Protein AF-A0A9D4FPY8-F1 (afdb_monomer_lite)

Radius of gyration: 21.34 Å; chains: 1; bounding box: 51×39×65 Å

Sequence (294 aa):
MIIIIALPRNSTFNPDIVYTFPIVTVDERYTDEISFQLDIRFPRTKHGWWSNYVLPSVKVIVDDDRAYEYRTCHSHIDPHMKTIDGLYYEQQHSAGAYMLYWNTFYDIEVQQKTHDCWGVAICACGVAVRAGKDVFMINKCGGLNYMDFTQCGEGGILEVIPLNSGEYRILTPIGTKIQVSVLYDSNMNIEIIMAPKDFNNTDGLCGSFDNDTKNDFKHYNSNTITDHTTHHPNEFSDSWNMELTSDEIFRKKNLFREANRTLEYWKTRNQMYLSKLQRHWINYPNEVSCKNWL

pLDDT: mean 73.27, std 24.11, range [23.09, 98.5]

InterPro domains:
  IPR001846 von Willebrand factor, type D domain [PF00094] (76-218)
  IPR001846 von Willebrand factor, type D domain [PS51233] (71-248)
  IPR050780 Mucin/von Willebrand/Thrombospondin superfamily [PTHR11339] (69-267)

Structure (mmCIF, N/CA/C/O backbone):
data_AF-A0A9D4FPY8-F1
#
_entry.id   AF-A0A9D4FPY8-F1
#
loop_
_atom_site.group_PDB
_atom_site.id
_atom_site.type_symbol
_atom_site.label_atom_id
_atom_site.label_alt_id
_atom_site.label_comp_id
_atom_site.label_asym_id
_atom_site.label_entity_id
_atom_site.label_seq_id
_atom_site.pdbx_PDB_ins_code
_atom_site.Cartn_x
_atom_site.Cartn_y
_atom_site.Cartn_z
_atom_site.occupancy
_atom_site.B_iso_or_equiv
_atom_site.auth_seq_id
_atom_site.auth_comp_id
_atom_site.auth_asym_id
_atom_site.auth_atom_id
_atom_site.pdbx_PDB_model_num
ATOM 1 N N . MET A 1 1 ? -27.706 1.759 14.071 1.00 32.56 1 MET A N 1
ATOM 2 C CA . MET A 1 1 ? -26.416 1.514 14.749 1.00 32.56 1 MET A CA 1
ATOM 3 C C . MET A 1 1 ? -26.700 1.007 16.154 1.00 32.56 1 MET A C 1
ATOM 5 O O . MET A 1 1 ? -27.333 1.717 16.921 1.00 32.56 1 MET A O 1
ATOM 9 N N . ILE A 1 2 ? -26.336 -0.240 16.463 1.00 26.19 2 ILE A N 1
ATOM 10 C CA . ILE A 1 2 ? -26.481 -0.817 17.807 1.00 26.19 2 ILE A CA 1
ATOM 11 C C . ILE A 1 2 ? -25.072 -0.899 18.392 1.00 26.19 2 ILE A C 1
ATOM 13 O O . ILE A 1 2 ? -24.254 -1.677 17.907 1.00 26.19 2 ILE A O 1
ATOM 17 N N . ILE A 1 3 ? -24.776 -0.080 19.401 1.00 33.66 3 ILE A N 1
ATOM 18 C CA . ILE A 1 3 ? -23.516 -0.162 20.146 1.00 33.66 3 ILE A CA 1
ATOM 19 C C . ILE A 1 3 ? -23.750 -1.109 21.325 1.00 33.66 3 ILE A C 1
ATOM 21 O O . ILE A 1 3 ? -24.513 -0.795 22.236 1.00 33.66 3 ILE A O 1
ATOM 25 N N . ILE A 1 4 ? -23.116 -2.283 21.300 1.00 32.69 4 ILE A N 1
ATOM 26 C CA . ILE A 1 4 ? -23.163 -3.243 22.410 1.00 32.69 4 ILE A CA 1
ATOM 27 C C . ILE A 1 4 ? -21.881 -3.100 23.221 1.00 32.69 4 ILE A C 1
ATOM 29 O O . ILE A 1 4 ? -20.809 -3.486 22.768 1.00 32.69 4 ILE A O 1
ATOM 33 N N . ILE A 1 5 ? -22.004 -2.570 24.435 1.00 38.56 5 ILE A N 1
ATOM 34 C CA . ILE A 1 5 ? -20.897 -2.457 25.385 1.00 38.56 5 ILE A CA 1
ATOM 35 C C . ILE A 1 5 ? -20.917 -3.693 26.287 1.00 38.56 5 ILE A C 1
ATOM 37 O O . ILE A 1 5 ? -21.819 -3.862 27.107 1.00 38.56 5 ILE A O 1
ATOM 41 N N . ALA A 1 6 ? -19.928 -4.575 26.134 1.00 36.25 6 ALA A N 1
ATOM 42 C CA . ALA A 1 6 ? -19.775 -5.766 26.967 1.00 36.25 6 ALA A CA 1
ATOM 43 C C . ALA A 1 6 ? -18.692 -5.549 28.036 1.00 36.25 6 ALA A C 1
ATOM 45 O O . ALA A 1 6 ? -17.529 -5.321 27.703 1.00 36.25 6 ALA A O 1
ATOM 46 N N . LEU A 1 7 ? -19.060 -5.669 29.315 1.00 38.31 7 LEU A N 1
ATOM 47 C CA . LEU A 1 7 ? -18.108 -5.668 30.430 1.00 38.31 7 LEU A CA 1
ATOM 48 C C . LEU A 1 7 ? -17.567 -7.091 30.693 1.00 38.31 7 LEU A C 1
ATOM 50 O O . LEU A 1 7 ? -18.321 -8.064 30.571 1.00 38.31 7 LEU A O 1
ATOM 54 N N . PRO A 1 8 ? -16.281 -7.254 31.067 1.00 33.34 8 PRO A N 1
ATOM 55 C CA . 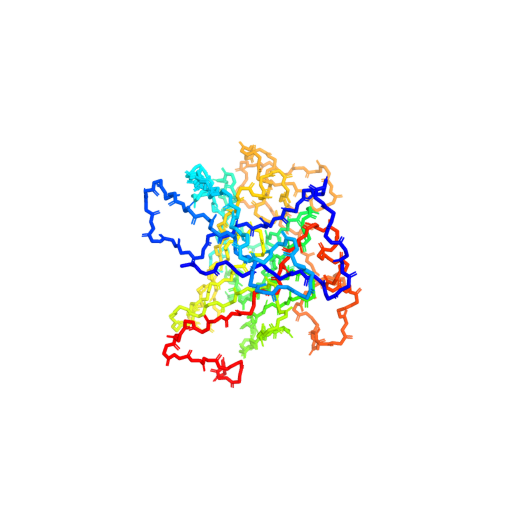PRO A 1 8 ? -15.732 -8.543 31.485 1.00 33.34 8 PRO A CA 1
ATOM 56 C C . PRO A 1 8 ? -16.534 -9.174 32.634 1.00 33.34 8 PRO A C 1
ATOM 58 O O . PRO A 1 8 ? -16.915 -8.498 33.585 1.00 33.34 8 PRO A O 1
ATOM 61 N N . ARG A 1 9 ? -16.724 -10.503 32.600 1.00 37.31 9 ARG A N 1
ATOM 62 C CA . ARG A 1 9 ? -17.516 -11.253 33.604 1.00 37.31 9 ARG A CA 1
ATOM 63 C C . ARG A 1 9 ? -17.044 -11.086 35.060 1.00 37.31 9 ARG A C 1
ATOM 65 O O . ARG A 1 9 ? -17.836 -11.366 35.950 1.00 37.31 9 ARG A O 1
ATOM 72 N N . ASN A 1 10 ? -15.807 -10.631 35.291 1.00 38.94 10 ASN A N 1
ATOM 73 C CA . ASN A 1 10 ? -15.190 -10.485 36.617 1.00 38.94 10 ASN A CA 1
ATOM 74 C C . ASN A 1 10 ? -14.624 -9.080 36.903 1.00 38.94 10 ASN A C 1
ATOM 76 O O . ASN A 1 10 ? -13.891 -8.913 37.874 1.00 38.94 10 ASN A O 1
ATOM 80 N N . SER A 1 11 ? -14.927 -8.061 36.093 1.00 42.41 11 SER A N 1
ATOM 81 C CA . SER A 1 11 ? -14.518 -6.692 36.425 1.00 42.41 11 SER A CA 1
ATOM 82 C C . SER A 1 11 ? -15.508 -6.086 37.419 1.00 42.41 11 SER A C 1
ATOM 84 O O . SER A 1 11 ? -16.669 -5.855 37.076 1.00 42.41 11 SER A O 1
ATOM 86 N N . THR A 1 12 ? -15.059 -5.788 38.637 1.00 45.31 12 THR A N 1
ATOM 87 C CA . THR A 1 12 ? -15.731 -4.800 39.486 1.00 45.31 12 THR A CA 1
ATOM 88 C C . THR A 1 12 ? -15.650 -3.459 38.767 1.00 45.31 12 THR A C 1
ATOM 90 O O . THR A 1 12 ? -14.569 -2.883 38.653 1.00 45.31 12 THR A O 1
ATOM 93 N N . PHE A 1 13 ? -16.770 -3.003 38.207 1.00 46.62 13 PHE A N 1
ATOM 94 C CA . PHE A 1 13 ? -16.844 -1.717 37.522 1.00 46.62 13 PHE A CA 1
ATOM 95 C C . PHE A 1 13 ? -16.559 -0.606 38.540 1.00 46.62 13 PHE A C 1
ATOM 97 O O . PHE A 1 13 ? -17.342 -0.403 39.467 1.00 46.62 13 PHE A O 1
ATOM 104 N N . ASN A 1 14 ? -15.411 0.056 38.400 1.00 44.62 14 ASN A N 1
ATOM 105 C CA . ASN A 1 14 ? -15.044 1.203 39.219 1.00 44.62 14 ASN A CA 1
ATOM 106 C C . ASN A 1 14 ? -15.594 2.482 38.551 1.00 44.62 14 ASN A C 1
ATOM 108 O O . ASN A 1 14 ? -15.218 2.745 37.406 1.00 44.62 14 ASN A O 1
ATOM 112 N N . PRO A 1 15 ? -16.473 3.250 39.223 1.00 41.84 15 PRO A N 1
ATOM 113 C CA . PRO A 1 15 ? -17.050 4.483 38.682 1.00 41.84 15 PRO A CA 1
ATOM 114 C C . PRO A 1 15 ? -16.019 5.593 38.425 1.00 41.84 15 PRO A C 1
ATOM 116 O O . PRO A 1 15 ? -16.319 6.514 37.672 1.00 41.84 15 PRO A O 1
ATOM 119 N N . ASP A 1 16 ? -14.808 5.480 38.978 1.00 40.78 16 ASP A N 1
ATOM 120 C CA . ASP A 1 16 ? -13.714 6.433 38.756 1.00 40.78 16 ASP A CA 1
ATOM 121 C C . ASP A 1 16 ? -12.861 6.094 37.514 1.00 40.78 16 ASP A C 1
ATOM 123 O O . ASP A 1 16 ? -11.900 6.798 37.203 1.00 40.78 16 ASP A O 1
ATOM 127 N N . ILE A 1 17 ? -13.176 5.006 36.795 1.00 39.22 17 ILE A N 1
ATOM 128 C CA . ILE A 1 17 ? -12.447 4.582 35.591 1.00 39.22 17 ILE A CA 1
ATOM 129 C C . ILE A 1 17 ? -13.175 5.067 34.335 1.00 39.22 17 ILE A C 1
ATOM 131 O O . ILE A 1 17 ? -14.326 4.715 34.081 1.00 39.22 17 ILE A O 1
ATOM 135 N N . VAL A 1 18 ? -12.462 5.829 33.504 1.00 38.88 18 VAL A N 1
ATOM 136 C CA . VAL A 1 18 ? -12.906 6.209 32.158 1.00 38.88 18 VAL A CA 1
ATOM 137 C C . VAL A 1 18 ? -12.721 5.016 31.218 1.00 38.88 18 VAL A C 1
ATOM 139 O O . VAL A 1 18 ? -11.605 4.536 31.028 1.00 38.88 18 VAL A O 1
ATOM 142 N N . TYR A 1 19 ? -13.815 4.540 30.621 1.00 41.38 19 TYR A N 1
ATOM 143 C CA . TYR A 1 19 ? -13.783 3.506 29.584 1.00 41.38 19 TYR A CA 1
ATOM 144 C C . TYR A 1 19 ? -13.866 4.164 28.207 1.00 41.38 19 TYR A C 1
ATOM 146 O O . TYR A 1 19 ? -14.858 4.818 27.887 1.00 41.38 19 TYR A O 1
ATOM 154 N N . THR A 1 20 ? -12.838 3.962 27.387 1.00 35.03 20 THR A N 1
ATOM 155 C CA . THR A 1 20 ? -12.776 4.483 26.017 1.00 35.03 20 THR A CA 1
ATOM 156 C C . THR A 1 20 ? -13.113 3.369 25.032 1.00 35.03 20 THR A C 1
ATOM 158 O O . THR A 1 20 ? -12.498 2.304 25.064 1.00 35.03 20 THR A O 1
ATOM 161 N N . PHE A 1 21 ? -14.064 3.622 24.132 1.00 41.50 21 PHE A N 1
ATOM 162 C CA . PHE A 1 21 ? -14.398 2.720 23.030 1.00 41.50 21 PHE A CA 1
ATOM 163 C C . PHE A 1 21 ? -14.125 3.435 21.703 1.00 41.50 21 PHE A C 1
ATOM 165 O O . PHE A 1 21 ? -14.582 4.568 21.536 1.00 41.50 21 PHE A O 1
ATOM 172 N N . PRO A 1 22 ? -13.400 2.817 20.756 1.00 35.12 22 PRO A N 1
ATOM 173 C CA . PRO A 1 22 ? -13.239 3.393 19.432 1.00 35.12 22 PRO A CA 1
ATOM 174 C C . PRO A 1 22 ? -14.586 3.361 18.699 1.00 35.12 22 PRO A C 1
ATOM 176 O O . PRO A 1 22 ? -15.194 2.302 18.547 1.00 35.12 22 PRO A O 1
ATOM 179 N N . ILE A 1 23 ? -15.046 4.526 18.247 1.00 41.62 23 ILE A N 1
ATOM 180 C CA . ILE A 1 23 ? -16.160 4.644 17.304 1.00 41.62 23 ILE A CA 1
ATOM 181 C C . ILE A 1 23 ? -15.535 4.695 15.912 1.00 41.62 23 ILE A C 1
ATOM 183 O O . ILE A 1 23 ? -14.677 5.535 15.652 1.00 41.62 23 ILE A O 1
ATOM 187 N N . VAL A 1 24 ? -15.933 3.768 15.044 1.00 40.28 24 VAL A N 1
ATOM 188 C CA . VAL A 1 24 ? -15.528 3.726 13.635 1.00 40.28 24 VAL A CA 1
ATOM 189 C C . VAL A 1 24 ? -16.804 3.847 12.811 1.00 40.28 24 VAL A C 1
ATOM 191 O O . VAL A 1 24 ? -17.793 3.168 13.101 1.00 40.28 24 VAL A O 1
ATOM 194 N N . THR A 1 25 ? -16.816 4.743 11.831 1.00 41.56 25 THR A N 1
ATOM 195 C CA . THR A 1 25 ? -17.926 4.874 10.886 1.00 41.56 25 THR A CA 1
ATOM 196 C C . THR A 1 25 ? -17.858 3.716 9.884 1.00 41.56 25 THR A C 1
ATOM 198 O O . THR A 1 25 ? -16.805 3.430 9.324 1.00 41.56 25 THR A O 1
ATOM 201 N N . VAL A 1 26 ? -18.973 2.999 9.697 1.00 39.94 26 VAL A N 1
ATOM 202 C CA . VAL A 1 26 ? -19.067 1.819 8.803 1.00 39.94 26 VAL A CA 1
ATOM 203 C C . VAL A 1 26 ? -19.835 2.148 7.511 1.00 39.94 26 VAL A C 1
ATOM 205 O O . VAL A 1 26 ? -20.131 1.263 6.721 1.00 39.94 26 VAL A O 1
ATOM 208 N N . ASP A 1 27 ? -20.179 3.412 7.252 1.00 39.88 27 ASP A N 1
ATOM 209 C CA . ASP A 1 27 ? -20.922 3.775 6.038 1.00 39.88 27 ASP A CA 1
ATOM 210 C C . ASP A 1 27 ? -20.477 5.149 5.512 1.00 39.88 27 ASP A C 1
ATOM 212 O O . ASP A 1 27 ? -20.430 6.119 6.265 1.00 39.88 27 ASP A O 1
ATOM 216 N N . GLU A 1 28 ? -20.156 5.204 4.218 1.00 42.97 28 GLU A N 1
ATOM 217 C CA . GLU A 1 28 ? -19.740 6.392 3.444 1.00 42.97 28 GLU A CA 1
ATOM 218 C C . GLU A 1 28 ? -20.944 7.202 2.921 1.00 42.97 28 GLU A C 1
ATOM 220 O O . GLU A 1 28 ? -20.807 8.059 2.056 1.00 42.97 28 GLU A O 1
ATOM 225 N N . ARG A 1 29 ? -22.168 6.911 3.378 1.00 39.81 29 ARG A N 1
ATOM 226 C CA . ARG A 1 29 ? -23.396 7.451 2.763 1.00 39.81 29 ARG A CA 1
ATOM 227 C C . ARG A 1 29 ? -24.007 8.668 3.443 1.00 39.81 29 ARG A C 1
ATOM 229 O O . ARG A 1 29 ? -25.182 8.952 3.223 1.00 39.81 29 ARG A O 1
ATOM 236 N N . TYR A 1 30 ? -23.243 9.400 4.241 1.00 40.59 30 TYR A N 1
ATOM 237 C CA . TYR A 1 30 ? -23.769 10.573 4.925 1.00 40.59 30 TYR A CA 1
ATOM 238 C C . TYR A 1 30 ? -22.796 11.743 4.832 1.00 40.59 30 TYR A C 1
ATOM 240 O O . TYR A 1 30 ? -21.728 11.720 5.422 1.00 40.59 30 TYR A O 1
ATOM 248 N N . THR A 1 31 ? -23.208 12.762 4.082 1.00 39.16 31 THR A N 1
ATOM 249 C CA . THR A 1 31 ? -22.469 14.003 3.803 1.00 39.16 31 THR A CA 1
ATOM 250 C C . THR A 1 31 ? -22.745 15.119 4.819 1.00 39.16 31 THR A C 1
ATOM 252 O O . THR A 1 31 ? -22.319 16.255 4.616 1.00 39.16 31 THR A O 1
ATOM 255 N N . ASP A 1 32 ? -23.491 14.815 5.881 1.00 38.41 32 ASP A N 1
ATOM 256 C CA . ASP A 1 32 ? -23.963 15.780 6.873 1.00 38.41 32 ASP A CA 1
ATOM 257 C C . ASP A 1 32 ? -23.365 15.477 8.250 1.00 38.41 32 ASP A C 1
ATOM 259 O O . ASP A 1 32 ? -23.027 14.336 8.550 1.00 38.41 32 ASP A O 1
ATOM 263 N N . GLU A 1 33 ? -23.274 16.493 9.110 1.00 40.81 33 GLU A N 1
ATOM 264 C CA . GLU A 1 33 ? -22.851 16.372 10.509 1.00 40.81 33 GLU A CA 1
ATOM 265 C C . GLU A 1 33 ? -23.816 15.434 11.265 1.00 40.81 33 GLU A C 1
ATOM 267 O O . GLU A 1 33 ? -24.875 15.840 11.758 1.00 40.81 33 GLU A O 1
ATOM 272 N N . ILE A 1 34 ? -23.497 14.137 11.321 1.00 44.53 34 ILE A N 1
ATOM 273 C CA . ILE A 1 34 ? -24.352 13.165 12.003 1.00 44.53 34 ILE A CA 1
ATOM 274 C C . ILE A 1 34 ? -24.043 13.219 13.490 1.00 44.53 34 ILE A C 1
ATOM 276 O O . ILE A 1 34 ? -22.931 12.924 13.935 1.00 44.53 34 ILE A O 1
ATOM 280 N N . SER A 1 35 ? -25.070 13.527 14.278 1.00 38.44 35 SER A N 1
ATOM 281 C CA . SER A 1 35 ? -25.009 13.328 15.719 1.00 38.44 35 SER A CA 1
ATOM 282 C C . SER A 1 35 ? -25.755 12.067 16.127 1.00 38.44 35 SER A C 1
ATOM 284 O O . SER A 1 35 ? -26.914 11.863 15.765 1.00 38.44 35 SER A O 1
ATOM 286 N N . PHE A 1 36 ? -25.083 11.212 16.895 1.00 45.69 36 PHE A N 1
ATOM 287 C CA . PHE A 1 36 ? -25.696 10.035 17.498 1.00 45.69 36 PHE A CA 1
ATOM 288 C C . PHE A 1 36 ? -25.944 10.298 18.979 1.00 45.69 36 PHE A C 1
ATOM 290 O O . PHE A 1 36 ? -25.080 10.822 19.686 1.00 45.69 36 PHE A O 1
ATOM 297 N N . GLN A 1 37 ? -27.123 9.902 19.454 1.00 39.47 37 GLN A N 1
ATOM 298 C CA . GLN A 1 37 ? -27.435 9.862 20.875 1.00 39.47 37 GLN A CA 1
ATOM 299 C C . GLN A 1 37 ? -27.141 8.448 21.386 1.00 39.47 37 GLN A C 1
ATOM 301 O O . GLN A 1 37 ? -27.841 7.496 21.036 1.00 39.47 37 GLN A O 1
ATOM 306 N N . LEU A 1 38 ? -26.062 8.293 22.157 1.00 46.59 38 LEU A N 1
ATOM 307 C CA . LEU A 1 38 ? -25.692 7.003 22.735 1.00 46.59 38 LEU A CA 1
ATOM 308 C C . LEU A 1 38 ? -26.360 6.826 24.102 1.00 46.59 38 LEU A C 1
ATOM 310 O O . LEU A 1 38 ? -25.980 7.482 25.071 1.00 46.59 38 LEU A O 1
ATOM 314 N N . ASP A 1 39 ? -27.312 5.896 24.173 1.00 42.69 39 ASP A N 1
ATOM 315 C CA . ASP A 1 39 ? -27.971 5.486 25.413 1.00 42.69 39 ASP A CA 1
ATOM 316 C C . ASP A 1 39 ? -27.363 4.181 25.935 1.00 42.69 39 ASP A C 1
ATOM 318 O O . ASP A 1 39 ? -27.581 3.102 25.376 1.00 42.69 39 ASP A O 1
ATOM 322 N N . ILE A 1 40 ? -26.639 4.255 27.051 1.00 52.72 40 ILE A N 1
ATOM 323 C CA . ILE A 1 40 ? -26.109 3.069 27.730 1.00 52.72 40 ILE A CA 1
ATOM 324 C C . ILE A 1 40 ? -27.091 2.664 28.832 1.00 52.72 40 ILE A C 1
ATOM 326 O O . ILE A 1 40 ? -27.364 3.436 29.755 1.00 52.72 40 ILE A O 1
ATOM 330 N N . ARG A 1 41 ? -27.626 1.442 28.737 1.00 46.72 41 ARG A N 1
ATOM 331 C CA . ARG A 1 41 ? -28.601 0.890 29.690 1.00 46.72 41 ARG A CA 1
ATOM 332 C C . ARG A 1 41 ? -28.033 -0.334 30.391 1.00 46.72 41 ARG A C 1
ATOM 334 O O . ARG A 1 41 ? -27.520 -1.238 29.734 1.00 46.72 41 ARG A O 1
ATOM 341 N N . PHE A 1 42 ? -28.203 -0.400 31.708 1.00 51.47 42 PHE A N 1
ATOM 342 C CA . PHE A 1 42 ? -27.851 -1.579 32.497 1.00 51.47 42 PHE A CA 1
ATOM 343 C C . PHE A 1 42 ? -29.100 -2.451 32.728 1.00 51.47 42 PHE A C 1
ATOM 345 O O . PHE A 1 42 ? -29.958 -2.091 33.543 1.00 51.47 42 PHE A O 1
ATOM 352 N N . PRO A 1 43 ? -29.258 -3.593 32.023 1.00 46.38 43 PRO A N 1
ATOM 353 C CA . PRO A 1 43 ? -30.324 -4.541 32.336 1.00 46.38 43 PRO A CA 1
ATOM 354 C C . PRO A 1 43 ? -30.076 -5.170 33.712 1.00 46.38 43 PRO A C 1
ATOM 356 O O . PRO A 1 43 ? -28.931 -5.248 34.155 1.00 46.38 43 PRO A O 1
ATOM 359 N N . ARG A 1 44 ? -31.152 -5.616 34.382 1.00 46.50 44 ARG A N 1
ATOM 360 C CA . ARG A 1 44 ? -31.158 -6.162 35.757 1.00 46.50 44 ARG A CA 1
ATOM 361 C C . ARG A 1 44 ? -29.852 -6.876 36.130 1.00 46.50 44 ARG A C 1
ATOM 363 O O . ARG A 1 44 ? -29.602 -8.012 35.728 1.00 46.50 44 ARG A O 1
ATOM 370 N N . THR A 1 45 ? -29.050 -6.213 36.952 1.00 52.19 45 THR A N 1
ATOM 371 C CA . THR A 1 45 ? -27.828 -6.767 37.528 1.00 52.19 45 THR A CA 1
ATOM 372 C C . THR A 1 45 ? -28.147 -7.503 38.829 1.00 52.19 45 THR A C 1
ATOM 374 O O . THR A 1 45 ? -29.070 -7.133 39.552 1.00 52.19 45 THR A O 1
ATOM 377 N N . LYS A 1 46 ? -27.356 -8.531 39.175 1.00 47.75 46 LYS A N 1
ATOM 378 C CA . LYS A 1 46 ? -27.454 -9.224 40.479 1.00 47.75 46 LYS A CA 1
ATOM 379 C C . LYS A 1 46 ? -27.279 -8.279 41.681 1.00 47.75 46 LYS A C 1
ATOM 381 O O . LYS A 1 46 ? -27.735 -8.604 42.769 1.00 47.75 46 LYS A O 1
ATOM 386 N N . HIS A 1 47 ? -26.628 -7.131 41.485 1.00 53.53 47 HIS A N 1
ATOM 387 C CA . HIS A 1 47 ? -26.480 -6.075 42.485 1.00 53.53 47 HIS A CA 1
ATOM 388 C C . HIS A 1 47 ? -27.513 -4.965 42.232 1.00 53.53 47 HIS A C 1
ATOM 390 O O . HIS A 1 47 ? -27.594 -4.448 41.119 1.00 53.53 47 HIS A O 1
ATOM 396 N N . GLY A 1 48 ? -28.306 -4.609 43.248 1.00 52.09 48 GLY A N 1
ATOM 397 C CA . GLY A 1 48 ? -29.511 -3.779 43.096 1.00 52.09 48 GLY A CA 1
ATOM 398 C C . GLY A 1 48 ? -29.291 -2.292 42.789 1.00 52.09 48 GLY A C 1
ATOM 399 O O . GLY A 1 48 ? -30.228 -1.634 42.353 1.00 52.09 48 GLY A O 1
ATOM 400 N N . TRP A 1 49 ? -28.083 -1.755 42.976 1.00 55.38 49 TRP A N 1
ATOM 401 C CA . TRP A 1 49 ? -27.831 -0.306 42.889 1.00 55.38 49 TRP A CA 1
ATOM 402 C C . TRP A 1 49 ? -27.947 0.293 41.485 1.00 55.38 49 TRP A C 1
ATOM 404 O O . TRP A 1 49 ? -28.212 1.481 41.361 1.00 55.38 49 TRP A O 1
ATOM 414 N N . TRP A 1 50 ? -27.803 -0.520 40.439 1.00 51.25 50 TRP A N 1
ATOM 415 C CA . TRP A 1 50 ? -27.796 -0.054 39.046 1.00 51.25 50 TRP A CA 1
ATOM 416 C C . TRP A 1 50 ? -28.899 -0.696 38.200 1.00 51.25 50 TRP A C 1
ATOM 418 O O . TRP A 1 50 ? -28.897 -0.589 36.974 1.00 51.25 50 TRP A O 1
ATOM 428 N N . SER A 1 51 ? -29.859 -1.369 38.845 1.00 55.19 51 SER A N 1
ATOM 429 C CA . SER A 1 51 ? -31.004 -1.961 38.154 1.00 55.19 51 SER A CA 1
ATOM 430 C C . SER A 1 51 ? -31.788 -0.867 37.434 1.00 55.19 51 SER A C 1
ATOM 432 O O . SER A 1 51 ? -32.368 -0.000 38.082 1.00 55.19 51 SER A O 1
ATOM 434 N N . ASN A 1 52 ? -31.871 -0.960 36.105 1.00 55.16 52 ASN A N 1
ATOM 435 C CA . ASN A 1 52 ? -32.565 0.001 35.241 1.00 55.16 52 ASN A CA 1
ATOM 436 C C . ASN A 1 52 ? -31.929 1.400 35.210 1.00 55.16 52 ASN A C 1
ATOM 438 O O . ASN A 1 52 ? -32.596 2.358 34.819 1.00 55.16 52 ASN A O 1
ATOM 442 N N . TYR A 1 53 ? -30.661 1.535 35.607 1.00 54.75 53 TYR A N 1
ATOM 443 C CA . TYR A 1 53 ? -29.958 2.805 35.476 1.00 54.75 53 TYR A CA 1
ATOM 444 C C . TYR A 1 53 ? -29.659 3.091 33.997 1.00 54.75 53 TYR A C 1
ATOM 446 O O . TYR A 1 53 ? -29.170 2.222 33.264 1.00 54.75 53 TYR A O 1
ATOM 454 N N . VAL A 1 54 ? -29.978 4.309 33.563 1.00 54.72 54 VAL A N 1
ATOM 455 C CA . VAL A 1 54 ? -29.719 4.821 32.214 1.00 54.72 54 VAL A CA 1
ATOM 456 C C . VAL A 1 54 ? -28.739 5.973 32.367 1.00 54.72 54 VAL A C 1
ATOM 458 O O . VAL A 1 54 ? -29.025 6.926 33.092 1.00 54.72 54 VAL A O 1
ATOM 461 N N . LEU A 1 55 ? -27.572 5.865 31.732 1.00 57.44 55 LEU A N 1
ATOM 462 C CA . LEU A 1 55 ? -26.611 6.966 31.724 1.00 57.44 55 LEU A CA 1
ATOM 463 C C . LEU A 1 55 ? -27.179 8.148 30.922 1.00 57.44 55 LEU A C 1
ATOM 465 O O . LEU A 1 55 ? -27.916 7.917 29.960 1.00 57.44 55 LEU A O 1
ATOM 469 N N . PRO A 1 56 ? -26.841 9.401 31.286 1.00 53.16 56 PRO A N 1
ATOM 470 C CA . PRO A 1 56 ? -27.168 10.555 30.463 1.00 53.16 56 PRO A CA 1
ATOM 471 C C . PRO A 1 56 ? -26.665 10.331 29.043 1.00 53.16 56 PRO A C 1
ATOM 473 O O . PRO A 1 56 ? -25.528 9.892 28.847 1.00 53.16 56 PRO A O 1
ATOM 476 N N . SER A 1 57 ? -27.513 10.616 28.060 1.00 46.16 57 SER A N 1
ATOM 477 C CA . SER A 1 57 ? -27.137 10.401 26.676 1.00 46.16 57 SER A CA 1
ATOM 478 C C . SER A 1 57 ? -25.937 11.267 26.311 1.00 46.16 57 SER A C 1
ATOM 480 O O . SER A 1 57 ? -25.943 12.482 26.522 1.00 46.16 57 SER A O 1
ATOM 482 N N . VAL A 1 58 ? -24.916 10.644 25.733 1.00 50.56 58 VAL A N 1
ATOM 483 C CA . VAL A 1 58 ? -23.760 11.365 25.201 1.00 50.56 58 VAL A CA 1
ATOM 484 C C . VAL A 1 58 ? -24.053 11.701 23.745 1.00 50.56 58 VAL A C 1
ATOM 486 O O . VAL A 1 58 ? -24.370 10.809 22.953 1.00 50.56 58 VAL A O 1
ATOM 489 N N . LYS A 1 59 ? -23.960 12.989 23.396 1.00 43.66 59 LYS A N 1
ATOM 490 C CA . LYS A 1 59 ? -23.995 13.431 22.001 1.00 43.66 59 LYS A CA 1
ATOM 491 C C . LYS A 1 59 ? -22.626 13.152 21.388 1.00 43.66 59 LYS A C 1
ATOM 493 O O . LYS A 1 59 ? -21.648 13.799 21.752 1.00 43.66 59 LYS A O 1
ATOM 498 N N . VAL A 1 60 ? -22.562 12.188 20.478 1.00 51.19 60 VAL A N 1
ATOM 499 C CA . VAL A 1 60 ? -21.381 11.968 19.637 1.00 51.19 60 VAL A CA 1
ATOM 500 C C . VAL A 1 60 ? -21.550 12.848 18.411 1.00 51.19 60 VAL A C 1
ATOM 502 O O . VAL A 1 60 ? -22.526 12.679 17.684 1.00 51.19 60 VAL A O 1
ATOM 505 N N . ILE A 1 61 ? -20.640 13.796 18.215 1.00 45.22 61 ILE A N 1
ATOM 506 C CA . ILE A 1 61 ? -20.535 14.574 16.980 1.00 45.22 61 ILE A CA 1
ATOM 507 C C . ILE A 1 61 ? -19.443 13.896 16.166 1.00 45.22 61 ILE A C 1
ATOM 509 O O . ILE A 1 61 ? -18.310 13.782 16.636 1.00 45.22 61 ILE A O 1
ATOM 513 N N . VAL A 1 62 ? -19.806 13.371 15.000 1.00 53.28 62 VAL A N 1
ATOM 514 C CA . VAL A 1 62 ? -18.818 12.911 14.029 1.00 53.28 62 VAL A CA 1
ATOM 515 C C . VAL A 1 62 ? -18.374 14.152 13.274 1.00 53.28 62 VAL A C 1
ATOM 517 O O . VAL A 1 62 ? -19.119 14.663 12.442 1.00 53.28 62 VAL A O 1
ATOM 520 N N . ASP A 1 63 ? -17.206 14.672 13.643 1.00 46.75 63 ASP A N 1
ATOM 521 C CA . ASP A 1 63 ? -16.541 15.695 12.846 1.00 46.75 63 ASP A CA 1
ATOM 522 C C . ASP A 1 63 ? -15.924 14.987 11.640 1.00 46.75 63 ASP A C 1
ATOM 524 O O . ASP A 1 63 ? -14.974 14.207 11.770 1.00 46.75 63 ASP A O 1
ATOM 528 N N . ASP A 1 64 ? -16.568 15.158 10.493 1.00 51.31 64 ASP A N 1
ATOM 529 C CA . ASP A 1 64 ? -16.064 14.678 9.220 1.00 51.31 64 ASP A CA 1
ATOM 530 C C . ASP A 1 64 ? -14.975 15.647 8.767 1.00 51.31 64 ASP A C 1
ATOM 532 O O . ASP A 1 64 ? -15.235 16.637 8.074 1.00 51.31 64 ASP A O 1
ATOM 536 N N . ASP A 1 65 ? -13.748 15.403 9.229 1.00 52.84 65 ASP A N 1
ATOM 537 C CA . ASP A 1 65 ? -12.588 16.141 8.754 1.00 52.84 65 ASP A CA 1
ATOM 538 C C . ASP A 1 65 ? -12.270 15.695 7.319 1.00 52.84 65 ASP A C 1
ATOM 540 O O . ASP A 1 65 ? -11.376 14.885 7.048 1.00 52.84 65 ASP A O 1
ATOM 544 N N . ARG A 1 66 ? -13.053 16.238 6.378 1.00 54.97 66 ARG A N 1
ATOM 545 C CA . ARG A 1 66 ? -12.956 16.008 4.929 1.00 54.97 66 ARG A CA 1
ATOM 546 C C . ARG A 1 66 ? -11.558 16.285 4.380 1.00 54.97 66 ARG A C 1
ATOM 548 O O . ARG A 1 66 ? -11.262 15.871 3.262 1.00 54.97 66 ARG A O 1
ATOM 555 N N . ALA A 1 67 ? -10.689 16.974 5.128 1.00 57.06 67 ALA A N 1
ATOM 556 C CA . ALA A 1 67 ? -9.289 17.148 4.753 1.00 57.06 67 ALA A CA 1
ATOM 557 C C . ALA A 1 67 ? -8.556 15.802 4.595 1.00 57.06 67 ALA A C 1
ATOM 559 O O . ALA A 1 67 ? -7.623 15.710 3.795 1.00 57.06 67 ALA A O 1
ATOM 560 N N . TYR A 1 68 ? -8.999 14.762 5.312 1.00 57.00 68 TYR A N 1
ATOM 561 C CA . TYR A 1 68 ? -8.407 13.424 5.285 1.00 57.00 68 TYR A CA 1
ATOM 562 C C . TYR A 1 68 ? -9.105 12.464 4.316 1.00 57.00 68 TYR A C 1
ATOM 564 O O . TYR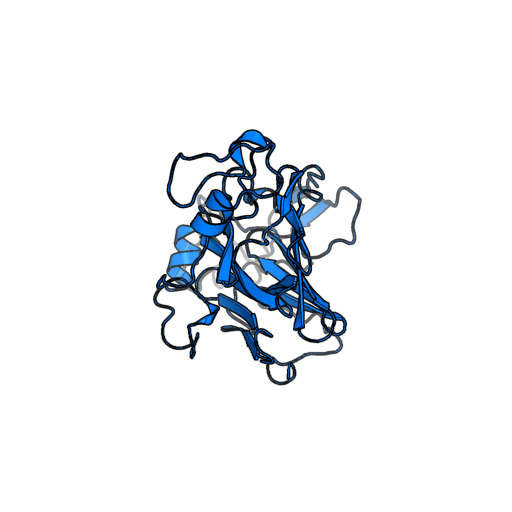 A 1 68 ? -8.433 11.619 3.731 1.00 57.00 68 TYR A O 1
ATOM 572 N N . GLU A 1 69 ? -10.414 12.622 4.081 1.00 54.22 69 GLU A N 1
ATOM 573 C CA . GLU A 1 69 ? -11.216 11.700 3.255 1.00 54.22 69 GLU A CA 1
ATOM 574 C C . GLU A 1 69 ? -10.720 11.589 1.797 1.00 54.22 69 GLU A C 1
ATOM 576 O O . GLU A 1 69 ? -10.903 10.559 1.150 1.00 54.22 69 GLU A O 1
ATOM 581 N N . TYR A 1 70 ? -10.008 12.604 1.294 1.00 64.88 70 TYR A N 1
ATOM 582 C CA . TYR A 1 70 ? -9.459 12.611 -0.069 1.00 64.88 70 TYR A CA 1
ATOM 583 C C . TYR A 1 70 ? -7.964 12.279 -0.161 1.00 64.88 70 TYR A C 1
ATOM 585 O O . TYR A 1 70 ? -7.425 12.211 -1.271 1.00 64.88 70 TYR A O 1
ATOM 593 N N . ARG A 1 71 ? -7.259 12.072 0.960 1.00 89.19 71 ARG A N 1
ATOM 594 C CA . ARG A 1 71 ? -5.825 11.745 0.922 1.00 89.19 71 ARG A CA 1
ATOM 595 C C . ARG A 1 71 ? -5.654 10.291 0.498 1.00 89.19 71 ARG A C 1
ATOM 597 O O . ARG A 1 71 ? -5.975 9.360 1.233 1.00 89.19 71 ARG A O 1
ATOM 604 N N . THR A 1 72 ? -5.188 10.124 -0.734 1.00 93.81 72 THR A N 1
ATOM 605 C CA . THR A 1 72 ? -5.103 8.838 -1.428 1.00 93.81 72 THR A CA 1
ATOM 606 C C . THR A 1 72 ? -3.705 8.607 -1.966 1.00 93.81 72 THR A C 1
ATOM 608 O O . THR A 1 72 ? -3.200 9.424 -2.737 1.00 93.81 72 THR A O 1
ATOM 611 N N . CYS A 1 73 ? -3.148 7.451 -1.616 1.00 97.00 73 CYS A N 1
ATOM 612 C CA . CYS A 1 73 ? -2.035 6.836 -2.328 1.00 97.00 73 CYS A CA 1
ATOM 613 C C . CYS A 1 73 ? -2.576 5.824 -3.342 1.00 97.00 73 CYS A C 1
ATOM 615 O O . CYS A 1 73 ? -3.582 5.166 -3.062 1.00 97.00 73 CYS A O 1
ATOM 617 N N . HIS A 1 74 ? -1.914 5.653 -4.485 1.00 97.88 74 HIS A N 1
ATOM 618 C CA . HIS A 1 74 ? -2.242 4.554 -5.391 1.00 97.88 74 HIS A CA 1
ATOM 619 C C . HIS A 1 74 ? -1.038 3.971 -6.127 1.00 97.88 74 HIS A C 1
ATOM 621 O O . HIS A 1 74 ? -0.014 4.629 -6.294 1.00 97.88 74 HIS A O 1
ATOM 627 N N . SER A 1 75 ? -1.225 2.725 -6.559 1.00 98.25 75 SER A N 1
ATOM 628 C CA . SER A 1 75 ? -0.412 1.968 -7.508 1.00 98.25 75 SER A CA 1
ATOM 629 C C . SER A 1 75 ? -1.361 1.403 -8.563 1.00 98.25 75 SER A C 1
ATOM 631 O O . SER A 1 75 ? -2.236 0.592 -8.236 1.00 98.25 75 SER A O 1
ATOM 633 N N . HIS A 1 76 ? -1.260 1.871 -9.805 1.00 97.12 76 HIS A N 1
ATOM 634 C CA . HIS A 1 76 ? -2.164 1.468 -10.887 1.00 97.12 76 HIS A CA 1
ATOM 635 C C . HIS A 1 76 ? -1.427 0.690 -11.976 1.00 97.12 76 HIS A C 1
ATOM 637 O 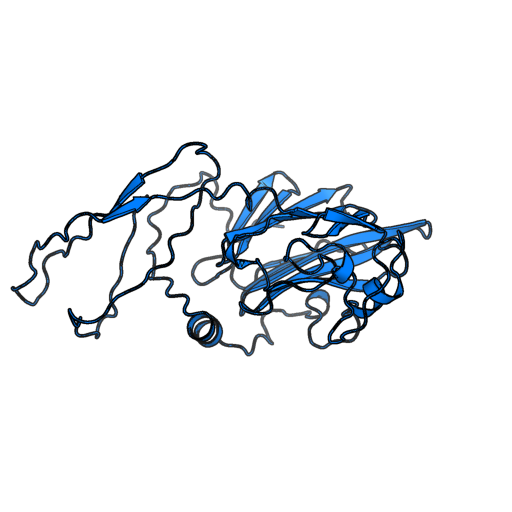O . HIS A 1 76 ? -0.502 1.218 -12.580 1.00 97.12 76 HIS A O 1
ATOM 643 N N . ILE A 1 77 ? -1.892 -0.535 -12.247 1.00 92.94 77 ILE A N 1
ATOM 644 C CA . ILE A 1 77 ? -1.471 -1.414 -13.350 1.00 92.94 77 ILE A CA 1
ATOM 645 C C . ILE A 1 77 ? 0.050 -1.595 -13.418 1.00 92.94 77 ILE A C 1
ATOM 647 O O . ILE A 1 77 ? 0.593 -2.408 -12.675 1.00 92.94 77 ILE A O 1
ATOM 651 N N . ASP A 1 78 ? 0.715 -0.892 -14.327 1.00 90.12 78 ASP A N 1
ATOM 652 C CA . ASP A 1 78 ? 2.149 -0.813 -14.537 1.00 90.12 78 ASP A CA 1
ATOM 653 C C . ASP A 1 78 ? 2.719 0.305 -13.666 1.00 90.12 78 ASP A C 1
ATOM 655 O O . ASP A 1 78 ? 2.953 1.407 -14.147 1.00 90.12 78 ASP A O 1
ATOM 659 N N . PRO A 1 79 ? 2.935 0.043 -12.368 1.00 92.81 79 PRO A N 1
ATOM 660 C CA . PRO A 1 79 ? 2.556 0.938 -11.291 1.00 92.81 79 PRO A CA 1
ATOM 661 C C . PRO A 1 79 ? 2.847 2.414 -11.558 1.00 92.81 79 PRO A C 1
ATOM 663 O O . PRO A 1 79 ? 3.939 2.913 -11.270 1.00 92.81 79 PRO A O 1
ATOM 666 N N . HIS A 1 80 ? 1.815 3.109 -12.033 1.00 96.69 80 HIS A N 1
ATOM 667 C CA . HIS A 1 80 ? 1.728 4.555 -11.931 1.00 96.69 80 HIS A CA 1
ATOM 668 C C . HIS A 1 80 ? 1.414 4.879 -10.477 1.00 96.69 80 HIS A C 1
ATOM 670 O O . HIS A 1 80 ? 0.361 4.499 -9.948 1.00 96.69 80 HIS A O 1
ATOM 676 N N . MET A 1 81 ? 2.366 5.520 -9.813 1.00 98.19 81 MET A N 1
ATOM 677 C CA . MET A 1 81 ? 2.328 5.738 -8.381 1.00 98.19 81 MET A CA 1
ATOM 678 C C . MET A 1 81 ? 1.883 7.157 -8.059 1.00 98.19 81 MET A C 1
ATOM 680 O O . MET A 1 81 ? 2.277 8.121 -8.719 1.00 98.19 81 MET A O 1
ATOM 684 N N . LYS A 1 82 ? 1.138 7.286 -6.965 1.00 98.00 82 LYS A N 1
ATOM 685 C CA . LYS A 1 82 ? 0.897 8.560 -6.292 1.00 98.00 82 LYS A CA 1
ATOM 686 C C . LYS A 1 82 ? 1.102 8.390 -4.795 1.00 98.00 82 LYS A C 1
ATOM 688 O O . LYS A 1 82 ? 0.489 7.507 -4.198 1.00 98.00 82 LYS A O 1
ATOM 693 N N . THR A 1 83 ? 1.929 9.236 -4.194 1.00 98.19 83 THR A N 1
ATOM 694 C CA . THR A 1 83 ? 2.134 9.287 -2.741 1.00 98.19 83 THR A CA 1
ATOM 695 C C . THR A 1 83 ? 0.939 9.932 -2.040 1.00 98.19 83 THR A C 1
ATOM 697 O O . THR A 1 83 ? 0.092 10.578 -2.665 1.00 98.19 83 THR A O 1
ATOM 700 N N . ILE A 1 84 ? 0.867 9.774 -0.720 1.00 97.00 84 ILE A N 1
ATOM 701 C CA . ILE A 1 84 ? -0.231 10.298 0.101 1.00 97.00 84 ILE A CA 1
ATOM 702 C C . ILE A 1 84 ? -0.307 11.832 0.014 1.00 97.00 84 ILE A C 1
ATOM 704 O O . ILE A 1 84 ? -1.403 12.398 -0.105 1.00 97.00 84 ILE A O 1
ATOM 708 N N . ASP A 1 85 ? 0.853 12.495 -0.001 1.00 96.06 85 ASP A N 1
ATOM 709 C CA . ASP A 1 85 ? 0.963 13.954 -0.069 1.00 96.06 85 ASP A CA 1
ATOM 710 C C . ASP A 1 85 ? 0.830 14.513 -1.496 1.00 96.06 85 ASP A C 1
ATOM 712 O O . ASP A 1 85 ? 0.606 15.715 -1.676 1.00 96.06 85 ASP A O 1
ATOM 716 N N . GLY A 1 86 ? 0.809 13.634 -2.505 1.00 95.31 86 GLY A N 1
ATOM 717 C CA . GLY A 1 86 ? 0.353 13.939 -3.863 1.00 95.31 86 GLY A CA 1
ATOM 718 C C . GLY A 1 86 ? 1.433 13.943 -4.941 1.00 95.31 86 GLY A C 1
ATOM 719 O O . GLY A 1 86 ? 1.199 14.503 -6.015 1.00 95.31 86 GLY A O 1
ATOM 720 N N . LEU A 1 87 ? 2.590 13.337 -4.682 1.00 96.56 87 LEU A N 1
ATOM 721 C CA . LEU A 1 87 ? 3.679 13.209 -5.642 1.00 96.56 87 LEU A CA 1
ATOM 722 C C . LEU A 1 87 ? 3.450 12.024 -6.588 1.00 96.56 87 LEU A C 1
ATOM 724 O O . LEU A 1 87 ? 3.132 10.930 -6.132 1.00 96.56 87 LEU A O 1
ATOM 728 N N . TYR A 1 88 ? 3.636 12.230 -7.894 1.00 98.06 88 TYR A N 1
ATOM 729 C CA . TYR A 1 88 ? 3.465 11.192 -8.919 1.00 98.06 88 TYR A CA 1
ATOM 730 C C . TYR A 1 88 ? 4.808 10.674 -9.431 1.00 98.06 88 TYR A C 1
ATOM 732 O O . TYR A 1 88 ? 5.701 11.471 -9.732 1.00 98.06 88 TYR A O 1
ATOM 740 N N . TYR A 1 89 ? 4.934 9.357 -9.582 1.00 98.44 89 TYR A N 1
ATOM 741 C CA . TYR A 1 89 ? 6.149 8.712 -10.083 1.00 98.44 89 TYR A CA 1
ATOM 742 C C . TYR A 1 89 ? 5.883 7.321 -10.659 1.00 98.44 89 TYR A C 1
ATOM 744 O O . TYR A 1 89 ? 4.788 6.783 -10.537 1.00 98.44 89 TYR A O 1
ATOM 752 N N . GLU A 1 90 ? 6.912 6.735 -11.256 1.00 97.38 90 GLU A N 1
ATOM 753 C CA . GLU A 1 90 ? 6.870 5.428 -11.899 1.00 97.38 90 GLU A CA 1
ATOM 754 C C . GLU A 1 90 ? 7.710 4.406 -11.131 1.00 97.38 90 GLU A C 1
ATOM 756 O O . GLU A 1 90 ? 8.884 4.651 -10.826 1.00 97.38 90 GLU A O 1
ATOM 761 N N . GLN A 1 91 ? 7.138 3.228 -10.866 1.00 96.44 91 GLN A N 1
ATOM 762 C CA . GLN A 1 91 ? 7.851 2.091 -10.270 1.00 96.44 91 GLN A CA 1
ATOM 763 C C . GLN A 1 91 ? 8.080 0.992 -11.321 1.00 96.44 91 GLN A C 1
ATOM 765 O O . GLN A 1 91 ? 7.479 -0.075 -11.285 1.00 96.44 91 GLN A O 1
ATOM 770 N N . GLN A 1 92 ? 8.978 1.267 -12.273 1.00 95.75 92 GLN A N 1
ATOM 771 C CA . GLN A 1 92 ? 9.219 0.423 -13.459 1.00 95.75 92 GLN A CA 1
ATOM 772 C C . GLN A 1 92 ? 10.594 -0.272 -13.488 1.00 95.75 92 GLN A C 1
ATOM 774 O O . GLN A 1 92 ? 10.928 -0.954 -14.453 1.00 95.75 92 GLN A O 1
ATOM 779 N N . HIS A 1 93 ? 11.425 -0.096 -12.456 1.00 94.62 93 HIS A N 1
ATOM 780 C CA . HIS A 1 93 ? 12.816 -0.563 -12.493 1.00 94.62 93 HIS A CA 1
ATOM 781 C C . HIS A 1 93 ? 12.966 -2.085 -12.380 1.00 94.62 93 HIS A C 1
ATOM 783 O O . HIS A 1 93 ? 13.711 -2.694 -13.146 1.00 94.62 93 HIS A O 1
ATOM 789 N N . SER A 1 94 ? 12.294 -2.697 -11.405 1.00 93.69 94 SER A N 1
ATOM 790 C CA . SER A 1 94 ? 12.450 -4.114 -11.091 1.00 93.69 94 SER A CA 1
ATOM 791 C C . SER A 1 94 ? 11.122 -4.737 -10.646 1.00 93.69 94 SER A C 1
ATOM 793 O O . SER A 1 94 ? 10.262 -4.076 -10.061 1.00 93.69 94 SER A O 1
ATOM 795 N N . ALA A 1 95 ? 10.935 -6.018 -10.979 1.00 94.56 95 ALA A N 1
ATOM 796 C CA . ALA A 1 95 ? 9.862 -6.829 -10.415 1.00 94.56 95 ALA A CA 1
ATOM 797 C C . ALA A 1 95 ? 10.238 -7.256 -8.992 1.00 94.56 95 ALA A C 1
ATOM 799 O O . ALA A 1 95 ? 11.409 -7.509 -8.716 1.00 94.56 95 ALA A O 1
ATOM 800 N N . GLY A 1 96 ? 9.247 -7.394 -8.115 1.00 95.12 96 GLY A N 1
ATOM 801 C CA . GLY A 1 96 ? 9.490 -7.797 -6.735 1.00 95.12 96 GLY A CA 1
ATOM 802 C C . GLY A 1 96 ? 8.244 -7.715 -5.863 1.00 95.12 96 GLY A C 1
ATOM 803 O O . GLY A 1 96 ? 7.131 -7.489 -6.338 1.00 95.12 96 GLY A O 1
ATOM 804 N N . ALA A 1 97 ? 8.425 -7.911 -4.562 1.00 96.19 97 ALA A N 1
ATOM 805 C CA . ALA A 1 97 ? 7.410 -7.586 -3.566 1.00 96.19 97 ALA A CA 1
ATOM 806 C C . ALA A 1 97 ? 7.847 -6.315 -2.846 1.00 96.19 97 ALA A C 1
ATOM 808 O O . ALA A 1 97 ? 8.967 -6.270 -2.364 1.00 96.19 97 ALA A O 1
ATOM 809 N N . TYR A 1 98 ? 6.993 -5.306 -2.741 1.00 97.75 98 TYR A N 1
ATOM 810 C CA . TYR A 1 98 ? 7.352 -4.006 -2.177 1.00 97.75 98 TYR A CA 1
ATOM 811 C C . TYR A 1 98 ? 6.418 -3.625 -1.040 1.00 97.75 98 TYR A C 1
ATOM 813 O O . TYR A 1 98 ? 5.218 -3.908 -1.090 1.00 97.75 98 TYR A O 1
ATOM 821 N N . MET A 1 99 ? 6.958 -2.941 -0.032 1.00 97.88 99 MET A N 1
ATOM 822 C CA . MET A 1 99 ? 6.152 -2.297 1.002 1.00 97.88 99 MET A CA 1
ATOM 823 C C . MET A 1 99 ? 5.462 -1.062 0.412 1.00 97.88 99 MET A C 1
ATOM 825 O O . MET A 1 99 ? 6.067 0.002 0.288 1.00 97.88 99 MET A O 1
ATOM 829 N N . LEU A 1 100 ? 4.194 -1.206 0.027 1.00 98.44 100 LEU A N 1
ATOM 830 C CA . LEU A 1 100 ? 3.416 -0.114 -0.552 1.00 98.44 100 LEU A CA 1
ATOM 831 C C . LEU A 1 100 ? 3.089 0.937 0.514 1.00 98.44 100 LEU A C 1
ATOM 833 O O . LEU A 1 100 ? 3.356 2.117 0.326 1.00 98.44 100 LEU A O 1
ATOM 837 N N . TYR A 1 101 ? 2.570 0.492 1.654 1.00 98.38 101 TYR A N 1
ATOM 838 C CA . TYR A 1 101 ? 2.219 1.341 2.789 1.00 98.38 101 TYR A CA 1
ATOM 839 C C . TYR A 1 101 ? 2.554 0.620 4.088 1.00 98.38 101 TYR A C 1
ATOM 841 O O . TYR A 1 101 ? 2.297 -0.579 4.230 1.00 98.38 101 TYR A O 1
ATOM 849 N N . TRP A 1 102 ? 3.068 1.362 5.059 1.00 97.31 102 TRP A N 1
ATOM 850 C CA . TRP A 1 102 ? 3.299 0.875 6.406 1.00 97.31 102 TRP A CA 1
ATOM 851 C C . TRP A 1 102 ? 2.924 1.939 7.430 1.00 97.31 102 TRP A C 1
ATOM 853 O O . TRP A 1 102 ? 3.531 3.004 7.476 1.00 97.31 102 TRP A O 1
ATOM 863 N N . ASN A 1 103 ? 1.950 1.634 8.287 1.00 95.38 103 ASN A N 1
ATOM 864 C CA . ASN A 1 103 ? 1.682 2.415 9.484 1.00 95.38 103 ASN A CA 1
ATOM 865 C C . ASN A 1 103 ? 2.620 1.963 10.610 1.00 95.38 103 ASN A C 1
ATOM 867 O O . ASN A 1 103 ? 2.458 0.873 11.169 1.00 95.38 103 ASN A O 1
ATOM 871 N N . THR A 1 104 ? 3.584 2.806 10.960 1.00 90.56 104 THR A N 1
ATOM 872 C CA . THR A 1 104 ? 4.651 2.497 11.923 1.00 90.56 104 THR A CA 1
ATOM 873 C C . THR A 1 104 ? 4.150 2.432 13.367 1.00 90.56 104 THR A C 1
ATOM 875 O O . THR A 1 104 ? 4.706 1.698 14.193 1.00 90.56 104 THR A O 1
ATOM 878 N N . PHE A 1 105 ? 3.069 3.153 13.679 1.00 86.69 105 PHE A N 1
ATOM 879 C CA . PHE A 1 105 ? 2.484 3.189 15.016 1.00 86.69 105 PHE A CA 1
ATOM 880 C C . PHE A 1 105 ? 1.613 1.960 15.281 1.00 86.69 105 PHE A C 1
ATOM 882 O O . PHE A 1 105 ? 1.845 1.219 16.241 1.00 86.69 105 PHE A O 1
ATOM 889 N N . TYR A 1 106 ? 0.633 1.726 14.406 1.00 84.19 106 TYR A N 1
ATOM 890 C CA . TYR A 1 106 ? -0.341 0.648 14.536 1.00 84.19 106 TYR A CA 1
ATOM 891 C C . TYR A 1 106 ? 0.148 -0.682 13.958 1.00 84.19 106 TYR A C 1
ATOM 893 O O . TYR A 1 106 ? -0.504 -1.698 14.189 1.00 84.19 106 TYR A O 1
ATOM 901 N N . ASP A 1 107 ? 1.300 -0.717 13.281 1.00 87.81 107 ASP A N 1
ATOM 902 C CA . ASP A 1 107 ? 1.886 -1.924 12.681 1.00 87.81 107 ASP A CA 1
ATOM 903 C C . ASP A 1 107 ? 0.903 -2.592 11.703 1.00 87.81 107 ASP A C 1
ATOM 905 O O . ASP A 1 107 ? 0.511 -3.755 11.863 1.00 87.81 107 ASP A O 1
ATOM 909 N N . ILE A 1 108 ? 0.445 -1.789 10.739 1.00 92.25 108 ILE A N 1
ATOM 910 C CA . ILE A 1 108 ? -0.415 -2.196 9.622 1.00 92.25 108 ILE A CA 1
ATOM 911 C C . ILE A 1 108 ? 0.406 -2.037 8.352 1.00 92.25 108 ILE A C 1
ATOM 913 O O . ILE A 1 108 ? 0.978 -0.977 8.128 1.00 92.25 108 ILE A O 1
ATOM 917 N N . GLU A 1 109 ? 0.468 -3.070 7.526 1.00 95.00 109 GLU A N 1
ATOM 918 C CA . GLU A 1 109 ? 1.261 -3.059 6.297 1.00 95.00 109 GLU A CA 1
ATOM 919 C C . GLU A 1 109 ? 0.417 -3.482 5.096 1.00 95.00 109 GLU A C 1
ATOM 921 O O . GLU A 1 109 ? -0.439 -4.367 5.189 1.00 95.00 109 GLU A O 1
ATOM 926 N N . VAL A 1 110 ? 0.681 -2.848 3.959 1.00 98.25 110 VAL A N 1
ATOM 927 C CA . VAL A 1 110 ? 0.177 -3.224 2.643 1.00 98.25 110 VAL A CA 1
ATOM 928 C C . VAL A 1 110 ? 1.392 -3.463 1.763 1.00 98.25 110 VAL A C 1
ATOM 930 O O . VAL A 1 110 ? 2.195 -2.559 1.543 1.00 98.25 110 VAL A O 1
ATOM 933 N N . GLN A 1 111 ? 1.533 -4.683 1.262 1.00 97.88 111 GLN A N 1
ATOM 934 C CA . GLN A 1 111 ? 2.558 -5.043 0.292 1.00 97.88 111 GLN A CA 1
ATOM 935 C C . GLN A 1 111 ? 1.923 -5.199 -1.084 1.00 97.88 111 GLN A C 1
ATOM 937 O O . GLN A 1 111 ? 0.863 -5.817 -1.211 1.00 97.88 111 GLN A O 1
ATOM 942 N N . GLN A 1 112 ? 2.594 -4.689 -2.112 1.00 97.69 112 GLN A N 1
ATOM 943 C CA . GLN A 1 112 ? 2.282 -5.006 -3.502 1.00 97.69 112 GLN A CA 1
ATOM 944 C C . GLN A 1 112 ? 3.284 -6.025 -4.038 1.00 97.69 112 GLN A C 1
ATOM 946 O O . GLN A 1 112 ? 4.444 -6.034 -3.629 1.00 97.69 112 GLN A O 1
ATOM 951 N N . LYS A 1 113 ? 2.854 -6.880 -4.961 1.00 96.69 113 LYS A N 1
ATOM 952 C CA . LYS A 1 113 ? 3.746 -7.734 -5.740 1.00 96.69 113 LYS A CA 1
ATOM 953 C C . LYS A 1 113 ? 3.619 -7.384 -7.202 1.00 96.69 113 LYS A C 1
ATOM 955 O O . LYS A 1 113 ? 2.505 -7.240 -7.704 1.00 96.69 113 LYS A O 1
ATOM 960 N N . THR A 1 114 ? 4.758 -7.279 -7.862 1.00 96.50 114 THR A N 1
ATOM 961 C CA . THR A 1 114 ? 4.851 -6.954 -9.272 1.00 96.50 114 THR A CA 1
ATOM 962 C C . THR A 1 114 ? 5.539 -8.065 -10.054 1.00 96.50 114 THR A C 1
ATOM 964 O O . THR A 1 114 ? 6.236 -8.917 -9.492 1.00 96.50 114 THR A O 1
ATOM 967 N N . HIS A 1 115 ? 5.312 -8.091 -11.363 1.00 93.12 115 HIS A N 1
ATOM 968 C CA . HIS A 1 115 ? 5.954 -9.023 -12.281 1.00 93.12 115 HIS A CA 1
ATOM 969 C C . HIS A 1 115 ? 6.299 -8.346 -13.602 1.00 93.12 115 HIS A C 1
ATOM 971 O O . HIS A 1 115 ? 5.766 -7.290 -13.930 1.00 93.12 115 HIS A O 1
ATOM 977 N N . ASP A 1 116 ? 7.168 -9.001 -14.367 1.00 92.88 116 ASP A N 1
ATOM 978 C CA . ASP A 1 116 ? 7.440 -8.627 -15.747 1.00 92.88 116 ASP A CA 1
ATOM 979 C C . ASP A 1 116 ? 6.178 -8.783 -16.612 1.00 92.88 116 ASP A C 1
ATOM 981 O O . ASP A 1 116 ? 5.579 -9.863 -16.699 1.00 92.88 116 ASP A O 1
ATOM 985 N N . CYS A 1 117 ? 5.795 -7.680 -17.244 1.00 89.44 117 CYS A N 1
ATOM 986 C CA . CYS A 1 117 ? 4.731 -7.559 -18.224 1.00 89.44 117 CYS A CA 1
ATOM 987 C C . CYS A 1 117 ? 5.338 -7.588 -19.631 1.00 89.44 117 CYS A C 1
ATOM 989 O O . CYS A 1 117 ? 5.469 -6.566 -20.310 1.00 89.44 117 CYS A O 1
ATOM 991 N N . TRP A 1 118 ? 5.722 -8.792 -20.063 1.00 85.00 118 TRP A N 1
ATOM 992 C CA . TRP A 1 118 ? 6.221 -9.089 -21.412 1.00 85.00 118 TRP A CA 1
ATOM 993 C C . TRP A 1 118 ? 7.487 -8.310 -21.816 1.00 85.00 118 TRP A C 1
ATOM 995 O O . TRP A 1 118 ? 7.669 -7.993 -22.991 1.00 85.00 118 TRP A O 1
ATOM 1005 N N . GLY A 1 119 ? 8.364 -7.999 -20.860 1.00 82.50 119 GLY A N 1
ATOM 1006 C CA . GLY A 1 119 ? 9.608 -7.257 -21.073 1.00 82.50 119 GLY A CA 1
ATOM 1007 C C . GLY A 1 119 ? 9.423 -5.782 -21.437 1.00 82.50 119 GLY A C 1
ATOM 1008 O O . GLY A 1 119 ? 10.392 -5.139 -21.841 1.00 82.50 119 GLY A O 1
ATOM 1009 N N . VAL A 1 120 ? 8.195 -5.258 -21.346 1.00 85.19 120 VAL A N 1
ATOM 1010 C CA . VAL A 1 120 ? 7.860 -3.863 -21.685 1.00 85.19 120 VAL A CA 1
ATOM 1011 C C . VAL A 1 120 ? 7.641 -3.022 -20.433 1.00 85.19 120 VAL A C 1
ATOM 1013 O O . VAL A 1 120 ? 7.994 -1.847 -20.424 1.00 85.19 120 VAL A O 1
ATOM 1016 N N . ALA A 1 121 ? 7.075 -3.624 -19.390 1.00 92.19 121 ALA A N 1
ATOM 1017 C CA . ALA A 1 121 ? 6.744 -2.955 -18.144 1.00 92.19 121 ALA A CA 1
ATOM 1018 C C . ALA A 1 121 ? 6.852 -3.921 -16.962 1.00 92.19 121 ALA A C 1
ATOM 1020 O O . ALA A 1 121 ? 6.929 -5.141 -17.126 1.00 92.19 121 ALA A O 1
ATOM 1021 N N . ILE A 1 122 ? 6.796 -3.363 -15.765 1.00 95.31 122 ILE A N 1
ATOM 1022 C CA . ILE A 1 122 ? 6.538 -4.065 -14.518 1.00 95.31 122 ILE A CA 1
ATOM 1023 C C . ILE A 1 122 ? 5.090 -3.774 -14.133 1.00 95.31 122 ILE A C 1
ATOM 1025 O O . ILE A 1 122 ? 4.717 -2.609 -14.088 1.00 95.31 122 ILE A O 1
ATOM 1029 N N . CYS A 1 123 ? 4.280 -4.802 -13.861 1.00 95.62 123 CYS A N 1
ATOM 1030 C CA . CYS A 1 123 ? 2.874 -4.652 -13.463 1.00 95.62 123 CYS A CA 1
ATOM 1031 C C . CYS A 1 123 ? 2.609 -5.177 -12.056 1.00 95.62 123 CYS A C 1
ATOM 1033 O O . CYS A 1 123 ? 3.113 -6.240 -11.691 1.00 95.62 123 CYS A O 1
ATOM 1035 N N . ALA A 1 124 ? 1.756 -4.496 -11.293 1.00 97.12 124 ALA A N 1
ATOM 1036 C CA . ALA A 1 124 ? 1.173 -5.006 -10.061 1.00 97.12 124 ALA A CA 1
ATOM 1037 C C . ALA A 1 124 ? 0.240 -6.188 -10.353 1.00 97.12 124 ALA A C 1
ATOM 1039 O O . ALA A 1 124 ? -0.687 -6.090 -11.152 1.00 97.12 124 ALA A O 1
ATOM 1040 N N . CYS A 1 125 ? 0.476 -7.303 -9.667 1.00 96.12 125 CYS A N 1
ATOM 1041 C CA . CYS A 1 125 ? -0.247 -8.568 -9.818 1.00 96.12 125 CYS A CA 1
ATOM 1042 C C . CYS A 1 125 ? -0.611 -9.224 -8.481 1.00 96.12 125 CYS A C 1
ATOM 1044 O O . CYS A 1 125 ? -1.173 -10.324 -8.441 1.00 96.12 125 CYS A O 1
ATOM 1046 N N . GLY A 1 126 ? -0.258 -8.591 -7.365 1.00 96.12 126 GLY A N 1
ATOM 1047 C CA . GLY A 1 126 ? -0.589 -9.080 -6.041 1.00 96.12 126 GLY A CA 1
ATOM 1048 C C . GLY A 1 126 ? -0.676 -7.959 -5.023 1.00 96.12 126 GLY A C 1
ATOM 1049 O O . GLY A 1 126 ? 0.048 -6.970 -5.101 1.00 96.12 126 GLY A O 1
ATOM 1050 N N . VAL A 1 127 ? -1.529 -8.159 -4.027 1.00 97.75 127 VAL A N 1
ATOM 1051 C CA . VAL A 1 127 ? -1.665 -7.295 -2.858 1.00 97.75 127 VAL A CA 1
ATOM 1052 C C . VAL A 1 127 ? -1.811 -8.152 -1.609 1.00 97.75 127 VAL A C 1
ATOM 1054 O O . VAL A 1 127 ? -2.499 -9.175 -1.613 1.00 97.75 127 VAL A O 1
ATOM 1057 N N . ALA A 1 128 ? -1.151 -7.748 -0.532 1.00 96.00 128 ALA A N 1
ATOM 1058 C CA . ALA A 1 128 ? -1.283 -8.369 0.773 1.00 96.00 128 ALA A CA 1
ATOM 1059 C C . ALA A 1 128 ? -1.426 -7.290 1.847 1.00 96.00 128 ALA A C 1
ATOM 1061 O O . ALA A 1 128 ? -0.596 -6.392 1.935 1.00 96.00 128 ALA A O 1
ATOM 1062 N N . VAL A 1 129 ? -2.472 -7.385 2.665 1.00 96.06 129 VAL A N 1
ATOM 1063 C CA . VAL A 1 129 ? -2.767 -6.457 3.762 1.00 96.06 129 VAL A CA 1
ATOM 1064 C C . VAL A 1 129 ? -2.626 -7.213 5.071 1.00 96.06 129 VAL A C 1
ATOM 1066 O O . VAL A 1 129 ? -3.287 -8.237 5.254 1.00 96.06 129 VAL A O 1
ATOM 1069 N N . ARG A 1 130 ? -1.800 -6.715 5.993 1.00 91.69 130 ARG A N 1
ATOM 1070 C CA . ARG A 1 130 ? -1.629 -7.290 7.330 1.00 91.69 130 ARG A CA 1
ATOM 1071 C C . ARG A 1 130 ? -1.931 -6.267 8.415 1.00 91.69 130 ARG A C 1
ATOM 1073 O O . ARG A 1 130 ? -1.368 -5.178 8.432 1.00 91.69 130 ARG A O 1
ATOM 1080 N N . ALA A 1 131 ? -2.746 -6.677 9.381 1.00 86.75 131 ALA A N 1
ATOM 1081 C CA . ALA A 1 131 ? -2.900 -6.014 10.669 1.00 86.75 131 ALA A CA 1
ATOM 1082 C C . ALA A 1 131 ? -2.809 -7.075 11.774 1.00 86.75 131 ALA A C 1
ATOM 1084 O O . ALA A 1 131 ? -3.597 -8.023 11.820 1.00 86.75 131 ALA A O 1
ATOM 1085 N N . GLY A 1 132 ? -1.830 -6.952 12.672 1.00 79.06 132 GLY A N 1
ATOM 1086 C CA . GLY A 1 132 ? -1.580 -7.967 13.699 1.00 79.06 132 GLY A CA 1
ATOM 1087 C C . GLY A 1 132 ? -1.328 -9.358 13.098 1.00 79.06 132 GLY A C 1
ATOM 1088 O O . GLY A 1 132 ? -0.373 -9.548 12.350 1.00 79.06 132 GLY A O 1
ATOM 1089 N N . LYS A 1 133 ? -2.174 -10.342 13.439 1.00 77.12 133 LYS A N 1
ATOM 1090 C CA . LYS A 1 133 ? -2.121 -11.712 12.876 1.00 77.12 133 LYS A CA 1
ATOM 1091 C C . LYS A 1 133 ? -3.035 -11.914 11.661 1.00 77.12 133 LYS A C 1
ATOM 1093 O O . LYS A 1 133 ? -3.089 -13.009 11.100 1.00 77.12 133 LYS A O 1
ATOM 1098 N N . ASP A 1 134 ? -3.808 -10.889 11.326 1.00 83.31 134 ASP A N 1
ATOM 1099 C CA . ASP A 1 134 ? -4.768 -10.927 10.241 1.00 83.31 134 ASP A CA 1
ATOM 1100 C C . ASP A 1 134 ? -4.085 -10.526 8.949 1.00 83.31 134 ASP A C 1
ATOM 1102 O O . ASP A 1 134 ? -3.454 -9.473 8.891 1.00 83.31 134 ASP A O 1
ATOM 1106 N N . VAL A 1 135 ? -4.186 -11.385 7.943 1.00 87.56 135 VAL A N 1
ATOM 1107 C CA . VAL A 1 135 ? -3.568 -11.198 6.637 1.00 87.56 135 VAL A CA 1
ATOM 1108 C C . VAL A 1 135 ? -4.590 -11.546 5.577 1.00 87.56 135 VAL A C 1
ATOM 1110 O O . VAL A 1 135 ? -5.034 -12.692 5.516 1.00 87.56 135 VAL A O 1
ATOM 1113 N N . PHE A 1 136 ? -4.927 -10.572 4.742 1.00 91.12 136 PHE A N 1
ATOM 1114 C CA . PHE A 1 136 ? -5.658 -10.779 3.500 1.00 91.12 136 PHE A CA 1
ATOM 1115 C C . PHE A 1 136 ? -4.683 -10.705 2.327 1.00 91.12 136 PHE A C 1
ATOM 1117 O O . PHE A 1 136 ? -3.834 -9.815 2.295 1.00 91.12 136 PHE A O 1
ATOM 1124 N N . MET A 1 137 ? -4.787 -11.622 1.369 1.00 92.50 137 MET A N 1
ATOM 1125 C CA . MET A 1 137 ? -3.917 -11.656 0.196 1.00 92.50 137 MET A CA 1
ATOM 1126 C C . MET A 1 137 ? -4.698 -11.980 -1.068 1.00 92.50 137 MET A C 1
ATOM 1128 O O . MET A 1 137 ? -5.500 -12.911 -1.090 1.00 92.50 137 MET A O 1
ATOM 1132 N N . ILE A 1 138 ? -4.350 -11.279 -2.143 1.00 93.38 138 ILE A N 1
ATOM 1133 C CA . ILE A 1 138 ? -4.631 -11.663 -3.522 1.00 93.38 138 ILE A CA 1
ATOM 1134 C C . ILE A 1 138 ? -3.283 -11.762 -4.238 1.00 93.38 138 ILE A C 1
ATOM 1136 O O . ILE A 1 138 ? -2.508 -10.812 -4.244 1.00 93.38 138 ILE A O 1
ATOM 1140 N N . ASN A 1 139 ? -2.978 -12.907 -4.836 1.00 92.88 139 ASN A N 1
ATOM 1141 C CA . ASN A 1 139 ? -1.755 -13.130 -5.597 1.00 92.88 139 ASN A CA 1
ATOM 1142 C C . ASN A 1 139 ?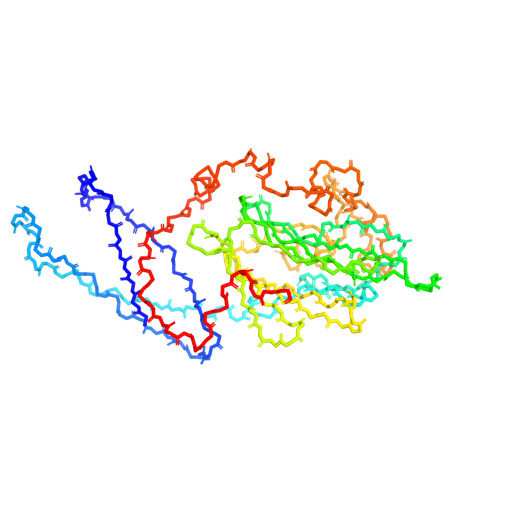 -2.097 -13.795 -6.931 1.00 92.88 139 ASN A C 1
ATOM 1144 O O . ASN A 1 139 ? -2.440 -14.980 -6.985 1.00 92.88 139 ASN A O 1
ATOM 1148 N N . LYS A 1 140 ? -1.992 -13.004 -7.999 1.00 93.31 140 LYS A N 1
ATOM 1149 C CA . LYS A 1 140 ? -2.236 -13.427 -9.379 1.00 93.31 140 LYS A CA 1
ATOM 1150 C C . LYS A 1 140 ? -0.977 -13.397 -10.250 1.00 93.31 140 LYS A C 1
ATOM 1152 O O . LYS A 1 140 ? -1.026 -13.616 -11.458 1.00 93.31 140 LYS A O 1
ATOM 1157 N N . CYS A 1 141 ? 0.179 -13.154 -9.635 1.00 91.69 141 CYS A N 1
ATOM 1158 C CA . CYS A 1 141 ? 1.462 -13.097 -10.319 1.00 91.69 141 CYS A CA 1
ATOM 1159 C C . CYS A 1 141 ? 1.823 -14.448 -10.951 1.00 91.69 141 CYS A C 1
ATOM 1161 O O . CYS A 1 141 ? 1.629 -15.498 -10.338 1.00 91.69 141 CYS A O 1
ATOM 1163 N N . GLY A 1 142 ? 2.383 -14.431 -12.165 1.00 87.44 142 GLY A N 1
ATOM 1164 C CA . GLY A 1 142 ? 2.844 -15.648 -12.846 1.00 87.44 142 GLY A CA 1
ATOM 1165 C C . GLY A 1 142 ? 1.729 -16.640 -13.202 1.00 87.44 142 GLY A C 1
ATOM 1166 O O . GLY A 1 142 ? 1.983 -17.842 -13.257 1.00 87.44 142 GLY A O 1
ATOM 1167 N N . GLY A 1 143 ? 0.495 -16.159 -13.397 1.00 84.44 143 GLY A N 1
ATOM 1168 C CA . GLY A 1 143 ? -0.667 -16.997 -13.717 1.00 84.44 143 GLY A CA 1
ATOM 1169 C C . GLY A 1 143 ? -1.263 -17.733 -12.514 1.00 84.44 143 GLY A C 1
ATOM 1170 O O . GLY A 1 143 ? -2.095 -18.623 -12.687 1.00 84.44 143 GLY A O 1
ATOM 1171 N N . LEU A 1 144 ? -0.843 -17.387 -11.294 1.00 86.38 144 LEU A N 1
ATOM 1172 C CA . LEU A 1 144 ? -1.513 -17.846 -10.083 1.00 86.38 144 LEU A CA 1
ATOM 1173 C C . LEU A 1 144 ? -2.928 -17.254 -10.008 1.00 86.38 144 LEU A C 1
ATOM 1175 O O . LEU A 1 144 ? -3.221 -16.204 -10.566 1.00 86.38 144 LEU A O 1
ATOM 1179 N N . ASN A 1 145 ? -3.812 -17.920 -9.275 1.00 86.81 145 ASN A N 1
ATOM 1180 C CA . ASN A 1 145 ? -5.079 -17.339 -8.849 1.00 86.81 145 ASN A CA 1
ATOM 1181 C C . ASN A 1 145 ? -5.282 -17.689 -7.377 1.00 86.81 145 ASN A C 1
ATOM 1183 O O . ASN A 1 145 ? -6.055 -18.579 -7.030 1.00 86.81 145 ASN A O 1
ATOM 1187 N N . TYR A 1 146 ? -4.467 -17.069 -6.523 1.00 86.44 146 TYR A N 1
ATOM 1188 C CA . TYR A 1 146 ? -4.465 -17.319 -5.089 1.00 86.44 146 TYR A CA 1
ATOM 1189 C C . TYR A 1 146 ? -5.141 -16.168 -4.356 1.00 86.44 146 TYR A C 1
ATOM 1191 O O . TYR A 1 146 ? -4.769 -15.007 -4.526 1.00 86.44 146 TYR A O 1
ATOM 1199 N N . MET A 1 147 ? -6.108 -16.499 -3.512 1.00 87.62 147 MET A N 1
ATOM 1200 C CA . MET A 1 147 ? -6.716 -15.575 -2.569 1.00 87.62 147 MET A CA 1
ATOM 1201 C C . MET A 1 147 ? -6.844 -16.276 -1.226 1.00 87.62 147 MET A C 1
ATOM 1203 O O . MET A 1 147 ? -7.280 -17.425 -1.174 1.00 87.62 147 MET A O 1
ATOM 1207 N N . ASP A 1 148 ? -6.447 -15.601 -0.153 1.00 84.44 148 ASP A N 1
ATOM 1208 C CA . ASP A 1 148 ? -6.502 -16.171 1.190 1.00 84.44 148 ASP A CA 1
ATOM 1209 C C . ASP A 1 148 ? -6.713 -15.089 2.247 1.00 84.44 148 ASP A C 1
ATOM 1211 O O . ASP A 1 148 ? -6.327 -13.929 2.073 1.00 84.44 148 ASP A O 1
ATOM 1215 N N . PHE A 1 149 ? -7.335 -15.483 3.355 1.00 85.00 149 PHE A N 1
ATOM 1216 C CA . PHE A 1 149 ? -7.606 -14.608 4.483 1.00 85.00 149 PHE A CA 1
ATOM 1217 C C . PHE A 1 149 ? -7.490 -15.375 5.804 1.00 85.00 149 PHE A C 1
ATOM 1219 O O . PHE A 1 149 ? -8.328 -16.222 6.123 1.00 85.00 149 PHE A O 1
ATOM 1226 N N . THR A 1 150 ? -6.467 -15.055 6.605 1.00 74.44 150 THR A N 1
ATOM 1227 C CA . THR A 1 150 ? -6.104 -15.853 7.791 1.00 74.44 150 THR A CA 1
ATOM 1228 C C . THR A 1 150 ? -7.187 -15.919 8.867 1.00 74.44 150 THR A C 1
ATOM 1230 O O . THR A 1 150 ? -7.313 -16.958 9.519 1.00 74.44 150 THR A O 1
ATOM 1233 N N . GLN A 1 151 ? -7.985 -14.864 9.070 1.00 70.75 151 GLN A N 1
ATOM 1234 C CA . GLN A 1 151 ? -9.175 -14.924 9.929 1.00 70.75 151 GLN A CA 1
ATOM 1235 C C . GLN A 1 151 ? -10.401 -14.321 9.257 1.00 70.75 151 GLN A C 1
ATOM 1237 O O . GLN A 1 151 ? -10.997 -13.342 9.706 1.00 70.75 151 GLN A O 1
ATOM 1242 N N . CYS A 1 152 ? -10.839 -14.994 8.207 1.00 64.56 152 CYS A N 1
ATOM 1243 C CA . CYS A 1 152 ? -12.142 -14.742 7.633 1.00 64.56 152 CYS A CA 1
ATOM 1244 C C . CYS A 1 152 ? -13.258 -15.141 8.629 1.00 64.56 152 CYS A C 1
ATOM 1246 O O . CYS A 1 152 ? -13.555 -16.322 8.814 1.00 64.56 152 CYS A O 1
ATOM 1248 N N . GLY A 1 153 ? -13.834 -14.156 9.336 1.00 59.03 153 GLY A N 1
ATOM 1249 C CA . GLY A 1 153 ? -14.961 -14.341 10.264 1.00 59.03 153 GLY A CA 1
ATOM 1250 C C . GLY A 1 153 ? -14.808 -13.672 11.639 1.00 59.03 153 GLY A C 1
ATOM 1251 O O . GLY A 1 153 ? -14.230 -12.594 11.789 1.00 59.03 153 GLY A O 1
ATOM 1252 N N . GLU A 1 154 ? -15.386 -14.286 12.678 1.00 51.16 154 GLU A N 1
ATOM 1253 C CA . GLU A 1 154 ? -15.328 -13.760 14.048 1.00 51.16 154 GLU A CA 1
ATOM 1254 C C . GLU A 1 154 ? -13.912 -13.875 14.642 1.00 51.16 154 GLU A C 1
ATOM 1256 O O . GLU A 1 154 ? -13.401 -14.971 14.858 1.00 51.16 154 GLU A O 1
ATOM 1261 N N . GLY A 1 155 ? -13.289 -12.731 14.949 1.00 60.41 155 GLY A N 1
ATOM 1262 C CA . GLY A 1 155 ? -11.968 -12.656 15.593 1.00 60.41 155 GLY A CA 1
ATOM 1263 C C . GLY A 1 155 ? -10.872 -12.002 14.746 1.00 60.41 155 GLY A C 1
ATOM 1264 O O . GLY A 1 155 ? -9.824 -11.655 15.300 1.00 60.41 155 GLY A O 1
ATOM 1265 N N . GLY A 1 156 ? -11.131 -11.789 13.451 1.00 68.19 156 GLY A N 1
ATOM 1266 C CA . GLY A 1 156 ? -10.344 -10.912 12.584 1.00 68.19 156 GLY A CA 1
ATOM 1267 C C . GLY A 1 156 ? -10.437 -9.441 12.994 1.00 68.19 156 GLY A C 1
ATOM 1268 O O . GLY A 1 156 ? -11.385 -9.027 13.669 1.00 68.19 156 GLY A O 1
ATOM 1269 N N . ILE A 1 157 ? -9.422 -8.671 12.619 1.00 75.00 157 ILE A N 1
ATOM 1270 C CA . ILE A 1 157 ? -9.378 -7.212 12.770 1.00 75.00 157 ILE A CA 1
ATOM 1271 C C . ILE A 1 157 ? -9.360 -6.492 11.419 1.00 75.00 157 ILE A C 1
ATOM 1273 O O . ILE A 1 157 ? -9.643 -5.301 11.379 1.00 75.00 157 ILE A O 1
ATOM 1277 N N . LEU A 1 158 ? -9.090 -7.199 10.322 1.00 80.94 158 LEU A N 1
ATOM 1278 C CA . LEU A 1 158 ? -9.386 -6.705 8.983 1.00 80.94 158 LEU A CA 1
ATOM 1279 C C . LEU A 1 158 ? -10.837 -7.040 8.628 1.00 80.94 158 LEU A C 1
ATOM 1281 O O . LEU A 1 158 ? -11.344 -8.114 8.960 1.00 80.94 158 LEU A O 1
ATOM 1285 N N . GLU A 1 159 ? -11.500 -6.130 7.925 1.00 81.94 159 GLU A N 1
ATOM 1286 C CA . GLU A 1 159 ? -12.801 -6.382 7.309 1.00 81.94 159 GLU A CA 1
ATOM 1287 C C . GLU A 1 159 ? -12.645 -6.331 5.792 1.00 81.94 159 GLU A C 1
ATOM 1289 O O . GLU A 1 159 ? -12.221 -5.320 5.245 1.00 81.94 159 GLU A O 1
ATOM 1294 N N . VAL A 1 160 ? -12.962 -7.436 5.117 1.00 84.12 160 VAL A N 1
ATOM 1295 C CA . VAL A 1 160 ? -12.854 -7.562 3.660 1.00 84.12 160 VAL A CA 1
ATOM 1296 C C . VAL A 1 160 ? -14.258 -7.627 3.074 1.00 84.12 160 VAL A C 1
ATOM 1298 O O . VAL A 1 160 ? -15.025 -8.539 3.378 1.00 84.12 160 VAL A O 1
ATOM 1301 N N . ILE A 1 161 ? -14.581 -6.657 2.228 1.00 82.62 161 ILE A N 1
ATOM 1302 C CA . ILE A 1 161 ? -15.882 -6.471 1.595 1.00 82.62 161 ILE A CA 1
ATOM 1303 C C . ILE A 1 161 ? -15.697 -6.676 0.087 1.00 82.62 161 ILE A C 1
ATOM 1305 O O . ILE A 1 161 ? -15.048 -5.850 -0.562 1.00 82.62 161 ILE A O 1
ATOM 1309 N N . PRO A 1 162 ? -16.236 -7.759 -0.496 1.00 84.50 162 PRO A N 1
ATOM 1310 C CA . PRO A 1 162 ? -16.295 -7.893 -1.943 1.00 84.50 162 PRO A CA 1
ATOM 1311 C C . PRO A 1 162 ? -17.366 -6.930 -2.467 1.00 84.50 162 PRO A C 1
ATOM 1313 O O . PRO A 1 162 ? -18.501 -6.944 -1.985 1.00 84.50 162 PRO A O 1
ATOM 1316 N N . LEU A 1 163 ? -17.003 -6.076 -3.422 1.00 81.31 163 LEU A N 1
ATOM 1317 C CA . LEU A 1 163 ? -17.932 -5.113 -4.018 1.00 81.31 163 LEU A CA 1
ATOM 1318 C C . LEU A 1 163 ? -18.542 -5.706 -5.290 1.00 81.31 163 LEU A C 1
ATOM 1320 O O . LEU A 1 163 ? -19.751 -5.933 -5.374 1.00 81.31 163 LEU A O 1
ATOM 1324 N N . ASN A 1 164 ? -17.672 -6.014 -6.253 1.00 84.94 164 ASN A N 1
ATOM 1325 C CA . ASN A 1 164 ? -18.014 -6.449 -7.603 1.00 84.94 164 ASN A CA 1
ATOM 1326 C C . ASN A 1 164 ? -17.105 -7.629 -7.989 1.00 84.94 164 ASN A C 1
ATOM 1328 O O . ASN A 1 164 ? -16.197 -8.011 -7.248 1.00 84.94 164 ASN A O 1
ATOM 1332 N N . SER A 1 165 ? -17.294 -8.189 -9.187 1.00 84.50 165 SER A N 1
ATOM 1333 C CA . SER A 1 165 ? -16.347 -9.170 -9.732 1.00 84.50 165 SER A CA 1
ATOM 1334 C C . SER A 1 165 ? -14.957 -8.545 -9.878 1.00 84.50 165 SER A C 1
ATOM 1336 O O . SER A 1 165 ? -14.767 -7.672 -10.717 1.00 84.50 165 SER A O 1
ATOM 1338 N N . GLY A 1 166 ? -13.993 -9.010 -9.081 1.00 87.25 166 GLY A N 1
ATOM 1339 C CA . GLY A 1 166 ? -12.617 -8.510 -9.107 1.00 87.25 166 GLY A CA 1
ATOM 1340 C C . GLY A 1 166 ? -12.375 -7.238 -8.289 1.00 87.25 166 GLY A C 1
ATOM 1341 O O . GLY A 1 166 ? -11.239 -6.776 -8.266 1.00 87.25 166 GLY A O 1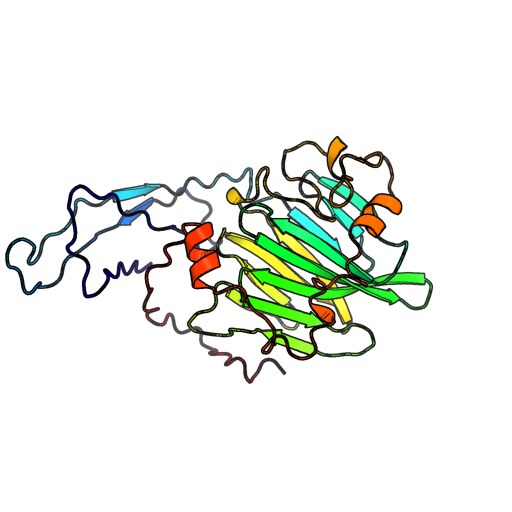
ATOM 1342 N N . GLU A 1 167 ? -13.381 -6.705 -7.589 1.00 92.69 167 GLU A N 1
ATOM 1343 C CA . GLU A 1 167 ? -13.241 -5.511 -6.746 1.00 92.69 167 GLU A CA 1
ATOM 1344 C C . GLU A 1 167 ? -13.417 -5.839 -5.263 1.00 92.69 167 GLU A C 1
ATOM 1346 O O . GLU A 1 167 ? -14.430 -6.407 -4.838 1.00 92.69 167 GLU A O 1
ATOM 1351 N N . TYR A 1 168 ? -12.438 -5.426 -4.461 1.00 92.00 168 TYR A N 1
ATOM 1352 C CA . TYR A 1 168 ? -12.374 -5.707 -3.032 1.00 92.00 168 TYR A CA 1
ATOM 1353 C C . TYR A 1 168 ? -12.061 -4.439 -2.251 1.00 92.00 168 TYR A C 1
ATOM 1355 O O . TYR A 1 168 ? -11.168 -3.673 -2.610 1.00 92.00 168 TYR A O 1
ATOM 1363 N N . ARG A 1 169 ? -12.760 -4.250 -1.134 1.00 91.06 169 ARG A N 1
ATOM 1364 C CA . ARG A 1 169 ? -12.480 -3.201 -0.157 1.00 91.06 169 ARG A CA 1
ATOM 1365 C C . ARG A 1 169 ? -12.039 -3.832 1.153 1.00 91.06 169 ARG A C 1
ATOM 1367 O O . ARG A 1 169 ? -12.753 -4.659 1.707 1.00 91.06 169 ARG A O 1
ATOM 1374 N N . ILE A 1 170 ? -10.883 -3.429 1.659 1.00 91.12 170 ILE A N 1
ATOM 1375 C CA . ILE A 1 170 ? -10.338 -3.879 2.936 1.00 91.12 170 ILE A CA 1
ATOM 1376 C C . ILE A 1 170 ? -10.324 -2.691 3.891 1.00 91.12 170 ILE A C 1
ATOM 1378 O O . ILE A 1 170 ? -9.704 -1.670 3.603 1.00 91.12 170 ILE A O 1
ATOM 1382 N N . LEU A 1 171 ? -11.006 -2.820 5.022 1.00 82.88 171 LEU A N 1
ATOM 1383 C CA . LEU A 1 171 ? -11.018 -1.827 6.090 1.00 82.88 171 LEU A CA 1
ATOM 1384 C C . LEU A 1 171 ? -10.071 -2.269 7.202 1.00 82.88 171 LEU A C 1
ATOM 1386 O O . LEU A 1 171 ? -10.121 -3.414 7.669 1.00 82.88 171 LEU A O 1
ATOM 1390 N N . THR A 1 172 ? -9.209 -1.354 7.635 1.00 84.44 172 THR A N 1
ATOM 1391 C CA . THR A 1 172 ? -8.312 -1.582 8.768 1.00 84.44 172 THR A CA 1
ATOM 1392 C C . THR A 1 172 ? -8.958 -1.129 10.084 1.00 84.44 172 THR A C 1
ATOM 1394 O O . THR A 1 172 ? -9.869 -0.296 10.086 1.00 84.44 172 THR A O 1
ATOM 1397 N N . PRO A 1 173 ? -8.451 -1.584 11.245 1.00 79.94 173 PRO A N 1
ATOM 1398 C CA . PRO A 1 173 ? -8.949 -1.156 12.557 1.00 79.94 173 PRO A CA 1
ATOM 1399 C C . PRO A 1 173 ? -8.840 0.345 12.848 1.00 79.94 173 PRO A C 1
ATOM 1401 O O . PRO A 1 173 ? -9.455 0.834 13.798 1.00 79.94 173 PRO A O 1
ATOM 1404 N N . ILE A 1 174 ? -8.005 1.067 12.095 1.00 78.06 174 ILE A N 1
ATOM 1405 C CA . ILE A 1 174 ? -7.815 2.512 12.256 1.00 78.06 174 ILE A CA 1
ATOM 1406 C C . ILE A 1 174 ? -8.661 3.332 11.280 1.00 78.06 174 ILE A C 1
ATOM 1408 O O . ILE A 1 174 ? -8.673 4.553 11.401 1.00 78.06 174 ILE A O 1
ATOM 1412 N N . GLY A 1 175 ? -9.399 2.673 10.381 1.00 76.44 175 GLY A N 1
ATOM 1413 C CA . GLY A 1 175 ? -10.279 3.305 9.399 1.00 76.44 175 GLY A CA 1
ATOM 1414 C C . GLY A 1 175 ? -9.658 3.494 8.015 1.00 76.44 175 GLY A C 1
ATOM 1415 O O . GLY A 1 175 ? -10.371 3.915 7.109 1.00 76.44 175 GLY A O 1
ATOM 1416 N N . THR A 1 176 ? -8.370 3.179 7.832 1.00 87.25 176 THR A N 1
ATOM 1417 C CA . THR A 1 176 ? -7.717 3.196 6.514 1.00 87.25 176 THR A CA 1
ATOM 1418 C C . THR A 1 176 ? -8.430 2.206 5.603 1.00 87.25 176 THR A C 1
ATOM 1420 O O . THR A 1 176 ? -8.743 1.084 6.023 1.00 87.25 176 THR A O 1
ATOM 1423 N N . LYS A 1 177 ? -8.686 2.607 4.359 1.00 91.69 177 LYS A N 1
ATOM 1424 C CA . LYS A 1 177 ? -9.409 1.784 3.386 1.00 91.69 177 LYS A CA 1
ATOM 1425 C C . LYS A 1 177 ? -8.479 1.443 2.235 1.00 91.69 177 LYS A C 1
ATOM 1427 O O . LYS A 1 177 ? -7.891 2.338 1.642 1.00 91.69 177 LYS A O 1
ATOM 1432 N N . ILE A 1 178 ? -8.372 0.163 1.909 1.00 96.81 178 ILE A N 1
ATOM 1433 C CA . ILE A 1 178 ? -7.638 -0.322 0.743 1.00 96.81 178 ILE A CA 1
ATOM 1434 C C . ILE A 1 178 ? -8.676 -0.777 -0.278 1.00 96.81 178 ILE A C 1
ATOM 1436 O O . ILE A 1 178 ? -9.472 -1.670 0.016 1.00 96.81 178 ILE A O 1
ATOM 1440 N N . GLN A 1 179 ? -8.686 -0.174 -1.460 1.00 96.06 179 GLN A N 1
ATOM 1441 C CA . GLN A 1 179 ? -9.488 -0.615 -2.596 1.00 96.06 179 GLN A CA 1
ATOM 1442 C C . GLN A 1 179 ? -8.586 -1.329 -3.598 1.00 96.06 179 GLN A C 1
ATOM 1444 O O . GLN A 1 179 ? -7.525 -0.829 -3.963 1.00 96.06 179 GLN A O 1
ATOM 1449 N N . VAL A 1 180 ? -9.003 -2.516 -4.021 1.00 97.62 180 VAL A N 1
ATOM 1450 C CA . VAL A 1 180 ? -8.265 -3.354 -4.964 1.00 97.62 180 VAL A CA 1
ATOM 1451 C C . VAL A 1 180 ? -9.183 -3.683 -6.124 1.00 97.62 180 VAL A C 1
ATOM 1453 O O . VAL A 1 180 ? -10.244 -4.266 -5.910 1.00 97.62 180 VAL A O 1
ATOM 1456 N N . SER A 1 181 ? -8.753 -3.356 -7.339 1.00 97.06 181 SER A N 1
ATOM 1457 C CA . SER A 1 181 ? -9.439 -3.738 -8.575 1.00 97.06 181 SER A CA 1
ATOM 1458 C C . SER A 1 181 ? -8.537 -4.646 -9.397 1.00 97.06 181 SER A C 1
ATOM 1460 O O . SER A 1 181 ? -7.453 -4.234 -9.804 1.00 97.06 181 SER A O 1
ATOM 1462 N N . VAL A 1 182 ? -8.974 -5.879 -9.637 1.00 95.31 182 VAL A N 1
ATOM 1463 C CA . VAL A 1 182 ? -8.295 -6.835 -10.515 1.00 95.31 182 VAL A CA 1
ATOM 1464 C C . VAL A 1 182 ? -8.740 -6.590 -11.955 1.00 95.31 182 VAL A C 1
ATOM 1466 O O . VAL A 1 182 ? -9.926 -6.659 -12.271 1.00 95.31 182 VAL A O 1
ATOM 1469 N N . LEU A 1 183 ? -7.775 -6.335 -12.829 1.00 91.94 183 LEU A N 1
ATOM 1470 C CA . LEU A 1 183 ? -7.938 -5.987 -14.235 1.00 91.94 183 LEU A CA 1
ATOM 1471 C C . LEU A 1 183 ? -7.260 -7.043 -15.110 1.00 91.94 183 LEU A C 1
ATOM 1473 O O . LEU A 1 183 ? -6.192 -7.543 -14.765 1.00 91.94 183 LEU A O 1
ATOM 1477 N N . TYR A 1 184 ? -7.853 -7.350 -16.266 1.00 87.00 184 TYR A N 1
ATOM 1478 C CA . TYR A 1 184 ? -7.268 -8.261 -17.265 1.00 87.00 184 TYR A CA 1
ATOM 1479 C C . TYR A 1 184 ? -6.747 -9.579 -16.658 1.00 87.00 184 TYR A C 1
ATOM 1481 O O . TYR A 1 184 ? -5.630 -10.003 -16.930 1.00 87.00 184 TYR A O 1
ATOM 1489 N N . ASP A 1 185 ? -7.547 -10.185 -15.780 1.00 82.06 185 ASP A N 1
ATOM 1490 C CA . ASP A 1 185 ? -7.290 -11.444 -15.064 1.00 82.06 185 ASP A CA 1
ATOM 1491 C C . ASP A 1 185 ? -6.139 -11.452 -14.038 1.00 82.06 185 ASP A C 1
ATOM 1493 O O . ASP A 1 185 ? -6.202 -12.243 -13.091 1.00 82.06 185 ASP A O 1
ATOM 1497 N N . SER A 1 186 ? -5.133 -10.576 -14.145 1.00 90.12 186 SER A N 1
ATOM 1498 C CA . SER A 1 186 ? -3.970 -10.569 -13.238 1.00 90.12 186 SER A CA 1
ATOM 1499 C C . SER A 1 186 ? -3.542 -9.208 -12.704 1.00 90.12 186 SER A C 1
ATOM 1501 O O . SER A 1 186 ? -3.041 -9.156 -11.580 1.00 90.12 186 SER A O 1
ATOM 1503 N N . ASN A 1 187 ? -3.714 -8.133 -13.471 1.00 93.75 187 ASN A N 1
ATOM 1504 C CA . ASN A 1 187 ? -3.188 -6.816 -13.119 1.00 93.75 187 ASN A CA 1
ATOM 1505 C C . ASN A 1 187 ? -4.036 -6.166 -12.027 1.00 93.75 187 ASN A C 1
ATOM 1507 O O . ASN A 1 187 ? -5.202 -6.518 -11.852 1.00 93.75 187 ASN A O 1
ATOM 1511 N N . MET A 1 188 ? -3.471 -5.229 -11.269 1.00 96.06 188 MET A N 1
ATOM 1512 C CA . MET A 1 188 ? -4.172 -4.631 -10.133 1.00 96.06 188 MET A CA 1
ATOM 1513 C C . MET A 1 188 ? -4.058 -3.112 -10.106 1.00 96.06 188 MET A C 1
ATOM 1515 O O . MET A 1 188 ? -2.978 -2.561 -10.289 1.00 96.06 188 MET A O 1
ATOM 1519 N N . ASN A 1 189 ? -5.174 -2.458 -9.790 1.00 97.94 189 ASN A N 1
ATOM 1520 C CA . ASN A 1 189 ? -5.167 -1.129 -9.193 1.00 97.94 189 ASN A CA 1
ATOM 1521 C C . ASN A 1 189 ? -5.312 -1.284 -7.686 1.00 97.94 189 ASN A C 1
ATOM 1523 O O . ASN A 1 189 ? -6.224 -1.971 -7.220 1.00 97.94 189 ASN A O 1
ATOM 1527 N N . ILE A 1 190 ? -4.420 -0.647 -6.938 1.00 98.50 190 ILE A N 1
ATOM 1528 C CA . ILE A 1 190 ? -4.424 -0.622 -5.481 1.00 98.50 190 ILE A CA 1
ATOM 1529 C C . ILE A 1 190 ? -4.498 0.840 -5.057 1.00 98.50 190 ILE A C 1
ATOM 1531 O O . ILE A 1 190 ? -3.587 1.616 -5.335 1.00 98.50 190 ILE A O 1
ATOM 1535 N N . GLU A 1 191 ? -5.571 1.210 -4.372 1.00 97.88 191 GLU A N 1
ATOM 1536 C CA . GLU A 1 191 ? -5.774 2.551 -3.830 1.00 97.88 191 GLU A CA 1
ATOM 1537 C C . GLU A 1 191 ? -5.887 2.472 -2.314 1.00 97.88 191 GLU A C 1
ATOM 1539 O O . GLU A 1 191 ? -6.595 1.619 -1.777 1.00 97.88 191 GLU A O 1
ATOM 1544 N N . ILE A 1 192 ? -5.189 3.357 -1.610 1.00 97.62 192 ILE A N 1
ATOM 1545 C CA . ILE A 1 192 ? -5.205 3.420 -0.153 1.00 97.62 192 ILE A CA 1
ATOM 1546 C C . ILE A 1 192 ? -5.686 4.804 0.259 1.00 97.62 192 ILE A C 1
ATOM 1548 O O . ILE A 1 192 ? -5.021 5.810 0.015 1.00 97.62 192 ILE A O 1
ATOM 1552 N N . ILE A 1 193 ? -6.854 4.834 0.889 1.00 93.75 193 ILE A N 1
ATOM 1553 C CA . ILE A 1 193 ? -7.505 6.032 1.412 1.00 93.75 193 ILE A CA 1
ATOM 1554 C C . ILE A 1 193 ? -7.153 6.133 2.892 1.00 93.75 193 ILE A C 1
ATOM 1556 O O . ILE A 1 193 ? -7.451 5.220 3.675 1.00 93.75 193 ILE A O 1
ATOM 1560 N N . MET A 1 194 ? -6.491 7.228 3.256 1.00 91.19 194 MET A N 1
ATOM 1561 C CA . MET A 1 194 ? -5.980 7.437 4.606 1.00 91.19 194 MET A CA 1
ATOM 1562 C C . MET A 1 194 ? -7.105 7.699 5.604 1.00 91.19 194 MET A C 1
ATOM 1564 O O . MET A 1 194 ? -8.069 8.409 5.324 1.00 91.19 194 MET A O 1
ATOM 1568 N N . ALA A 1 195 ? -6.940 7.172 6.812 1.00 84.88 195 ALA A N 1
ATOM 1569 C CA . ALA A 1 195 ? -7.660 7.650 7.979 1.00 84.88 195 ALA A CA 1
ATOM 1570 C C . ALA A 1 195 ? -6.899 8.818 8.628 1.00 84.88 195 ALA A C 1
ATOM 1572 O O . ALA A 1 195 ? -5.676 8.898 8.515 1.00 84.88 195 ALA A O 1
ATOM 1573 N N . PRO A 1 196 ? -7.562 9.663 9.436 1.00 82.19 196 PRO A N 1
ATOM 1574 C CA . PRO A 1 196 ? -6.868 10.682 10.231 1.00 82.19 196 PRO A CA 1
ATOM 1575 C C . PRO A 1 196 ? -5.738 10.116 11.111 1.00 82.19 196 PRO A C 1
ATOM 1577 O O . PRO A 1 196 ? -4.738 10.779 11.366 1.00 82.19 196 PRO A O 1
ATOM 1580 N N . LYS A 1 197 ? -5.866 8.853 11.546 1.00 82.88 197 LYS A N 1
ATOM 1581 C CA . LYS A 1 197 ? -4.859 8.134 12.347 1.00 82.88 197 LYS A CA 1
ATOM 1582 C C . LYS A 1 197 ? -3.585 7.757 11.583 1.00 82.88 197 LYS A C 1
ATOM 1584 O O . LYS A 1 197 ? -2.621 7.325 12.214 1.00 82.88 197 LYS A O 1
ATOM 1589 N N . ASP A 1 198 ? -3.575 7.905 10.264 1.00 90.88 198 ASP A N 1
ATOM 1590 C CA . ASP A 1 198 ? -2.384 7.692 9.442 1.00 90.88 198 ASP A CA 1
ATOM 1591 C C . ASP A 1 198 ? -1.427 8.882 9.483 1.00 90.88 198 ASP A C 1
ATOM 1593 O O . ASP A 1 198 ? -0.229 8.705 9.281 1.00 90.88 198 ASP A O 1
ATOM 1597 N N . PHE A 1 199 ? -1.924 10.080 9.798 1.00 91.31 199 PHE A N 1
ATOM 1598 C CA . PHE A 1 199 ? -1.123 11.299 9.772 1.00 91.31 199 PHE A CA 1
ATOM 1599 C C . PHE A 1 199 ? 0.132 11.179 10.649 1.00 91.31 199 PHE A C 1
ATOM 1601 O O . PHE A 1 199 ? 0.043 10.782 11.814 1.00 91.31 199 PHE A O 1
ATOM 1608 N N . ASN A 1 200 ? 1.294 11.513 10.085 1.00 94.31 200 ASN A N 1
ATOM 1609 C CA . ASN A 1 200 ? 2.638 11.374 10.657 1.00 94.31 200 ASN A CA 1
ATOM 1610 C C . ASN A 1 200 ? 3.057 9.951 11.068 1.00 94.31 200 ASN A C 1
ATOM 1612 O O . ASN A 1 200 ? 4.041 9.790 11.790 1.00 94.31 200 ASN A O 1
ATOM 1616 N N . ASN A 1 201 ? 2.331 8.916 10.643 1.00 94.62 201 ASN A N 1
ATOM 1617 C CA . ASN A 1 201 ? 2.593 7.534 11.049 1.00 94.62 201 ASN A CA 1
ATOM 1618 C C . ASN A 1 201 ? 2.824 6.589 9.865 1.00 94.62 201 ASN A C 1
ATOM 1620 O O . ASN A 1 201 ? 2.850 5.379 10.081 1.00 94.62 201 ASN A O 1
ATOM 1624 N N . THR A 1 202 ? 2.995 7.097 8.642 1.00 96.81 202 THR A N 1
ATOM 1625 C CA . THR A 1 202 ? 3.198 6.271 7.443 1.00 96.81 202 THR A CA 1
ATOM 1626 C C . THR A 1 202 ? 4.627 6.324 6.920 1.00 96.81 202 THR A C 1
ATOM 1628 O O . THR A 1 202 ? 5.299 7.347 7.010 1.00 96.81 202 THR A O 1
ATOM 1631 N N . ASP A 1 203 ? 5.062 5.209 6.347 1.00 96.56 203 ASP A N 1
ATOM 1632 C CA . ASP A 1 203 ? 6.238 5.076 5.490 1.00 96.56 203 ASP A CA 1
ATOM 1633 C C . ASP A 1 203 ? 5.904 4.070 4.354 1.00 96.56 203 ASP A C 1
ATOM 1635 O O . ASP A 1 203 ? 4.833 3.447 4.343 1.00 96.56 203 ASP A O 1
ATOM 1639 N N . GLY A 1 204 ? 6.828 3.868 3.411 1.00 97.75 204 GLY A N 1
ATOM 1640 C CA . GLY A 1 204 ? 6.692 2.944 2.278 1.00 97.75 204 GLY A CA 1
ATOM 1641 C C . GLY A 1 204 ? 6.718 3.669 0.935 1.00 97.75 204 GLY A C 1
ATOM 1642 O O . GLY A 1 204 ? 7.006 4.862 0.863 1.00 97.75 204 GLY A O 1
ATOM 1643 N N . LEU A 1 205 ? 6.364 2.963 -0.138 1.00 98.50 205 LEU A N 1
ATOM 1644 C CA . LEU A 1 205 ? 6.240 3.559 -1.475 1.00 98.50 205 LEU A CA 1
ATOM 1645 C C . LEU A 1 205 ? 5.161 4.658 -1.561 1.00 98.50 205 LEU A C 1
ATOM 1647 O O . LEU A 1 205 ? 5.221 5.520 -2.436 1.00 98.50 205 LEU A O 1
ATOM 1651 N N . CYS A 1 206 ? 4.188 4.651 -0.652 1.00 98.12 206 CYS A N 1
ATOM 1652 C CA . CYS A 1 206 ? 3.189 5.705 -0.505 1.00 98.12 206 CYS A CA 1
ATOM 1653 C C . CYS A 1 206 ? 3.721 7.001 0.137 1.00 98.12 206 CYS A C 1
ATOM 1655 O O . CYS A 1 206 ? 2.974 7.978 0.173 1.00 98.12 206 CYS A O 1
ATOM 1657 N N . GLY A 1 207 ? 4.968 7.025 0.616 1.00 97.50 207 GLY A N 1
ATOM 1658 C CA . GLY A 1 207 ? 5.566 8.183 1.281 1.00 97.50 207 GLY A CA 1
ATOM 1659 C C . GLY A 1 207 ? 5.099 8.391 2.725 1.00 97.50 207 GLY A C 1
ATOM 1660 O O . GLY A 1 207 ? 4.345 7.589 3.299 1.00 97.50 207 GLY A O 1
ATOM 1661 N N . SER A 1 208 ? 5.581 9.476 3.324 1.00 95.62 208 SER A N 1
ATOM 1662 C CA . SER A 1 208 ? 5.092 9.969 4.610 1.00 95.62 208 SER A CA 1
ATOM 1663 C C . SER A 1 208 ? 3.774 10.711 4.416 1.00 95.62 208 SER A C 1
ATOM 1665 O O . SER A 1 208 ? 3.473 11.221 3.347 1.00 95.62 208 SER A O 1
ATOM 1667 N N . PHE A 1 209 ? 2.942 10.727 5.453 1.00 95.50 209 PHE A N 1
ATOM 1668 C CA . PHE A 1 209 ? 1.710 11.502 5.451 1.00 95.50 209 PHE A CA 1
ATOM 1669 C C . PHE A 1 209 ? 1.862 12.687 6.394 1.00 95.50 209 PHE A C 1
ATOM 1671 O O . PHE A 1 209 ? 1.387 12.635 7.531 1.00 95.50 209 PHE A O 1
ATOM 1678 N N . ASP A 1 210 ? 2.550 13.732 5.940 1.00 95.12 210 ASP A N 1
ATOM 1679 C CA . ASP A 1 210 ? 2.847 14.925 6.742 1.00 95.12 210 ASP A CA 1
ATOM 1680 C C . ASP A 1 210 ? 2.586 16.255 6.003 1.00 95.12 210 ASP A C 1
ATOM 1682 O O . ASP A 1 210 ? 2.773 17.338 6.568 1.00 95.12 210 ASP A O 1
ATOM 1686 N N . ASN A 1 211 ? 2.004 16.179 4.802 1.00 94.38 211 ASN A N 1
ATOM 1687 C CA . ASN A 1 211 ? 1.790 17.268 3.848 1.00 94.38 211 ASN A CA 1
ATOM 1688 C C . ASN A 1 211 ? 3.087 17.854 3.248 1.00 94.38 211 ASN A C 1
ATOM 1690 O O . ASN A 1 211 ? 3.057 19.002 2.785 1.00 94.38 211 ASN A O 1
ATOM 1694 N N . ASP A 1 212 ? 4.198 17.111 3.216 1.00 96.19 212 ASP A N 1
ATOM 1695 C CA . ASP A 1 212 ? 5.453 17.539 2.586 1.00 96.19 212 ASP A CA 1
ATOM 1696 C C . ASP A 1 212 ? 5.984 16.538 1.547 1.00 96.19 212 ASP A C 1
ATOM 1698 O O . ASP A 1 212 ? 6.875 15.735 1.792 1.00 96.19 212 ASP A O 1
ATOM 1702 N N . THR A 1 213 ? 5.574 16.723 0.290 1.00 97.00 213 THR A N 1
ATOM 1703 C CA . THR A 1 213 ? 6.067 15.919 -0.850 1.00 97.00 213 THR A CA 1
ATOM 1704 C C . THR A 1 213 ? 7.595 15.856 -1.015 1.00 97.00 213 THR A C 1
ATOM 1706 O O . THR A 1 213 ? 8.097 14.993 -1.733 1.00 97.00 213 THR A O 1
ATOM 1709 N N . LYS A 1 214 ? 8.374 16.757 -0.397 1.00 98.00 214 LYS A N 1
ATOM 1710 C CA . LYS A 1 214 ? 9.842 16.769 -0.531 1.00 98.00 214 LYS A CA 1
ATOM 1711 C C . LYS A 1 214 ? 10.517 15.597 0.165 1.00 98.00 214 LYS A C 1
ATOM 1713 O O . LYS A 1 214 ? 11.674 15.314 -0.148 1.00 98.00 214 LYS A O 1
ATOM 1718 N N . ASN A 1 215 ? 9.840 14.968 1.121 1.00 97.25 215 ASN A N 1
ATOM 1719 C CA . ASN A 1 215 ? 10.384 13.865 1.904 1.00 97.25 215 ASN A CA 1
ATOM 1720 C C . ASN A 1 215 ? 9.755 12.504 1.560 1.00 97.25 215 ASN A C 1
ATOM 1722 O O . ASN A 1 215 ? 10.222 11.489 2.070 1.00 97.25 215 ASN A O 1
ATOM 1726 N N . ASP A 1 216 ? 8.782 12.470 0.645 1.00 97.81 216 ASP A N 1
ATOM 1727 C CA . ASP A 1 216 ? 8.044 11.258 0.282 1.00 97.81 216 ASP A CA 1
ATOM 1728 C C . ASP A 1 216 ? 8.939 10.130 -0.243 1.00 97.81 216 ASP A C 1
ATOM 1730 O O . ASP A 1 216 ? 8.667 8.954 -0.007 1.00 97.81 216 ASP A O 1
ATOM 1734 N N . PHE A 1 217 ? 10.043 10.467 -0.918 1.00 98.44 217 PHE A N 1
ATOM 1735 C CA . PHE A 1 217 ? 11.019 9.483 -1.394 1.00 98.44 217 PHE A CA 1
ATOM 1736 C C . PHE A 1 217 ? 12.092 9.148 -0.354 1.00 98.44 217 PHE A C 1
ATOM 1738 O O . PHE A 1 217 ? 13.285 9.038 -0.667 1.00 98.44 217 PHE A O 1
ATOM 1745 N N . LYS A 1 218 ? 11.674 8.984 0.900 1.00 97.94 218 LYS A N 1
ATOM 1746 C CA . LYS A 1 218 ? 12.518 8.513 1.997 1.00 97.94 218 LYS A CA 1
ATOM 1747 C C . LYS A 1 218 ? 12.776 7.012 1.881 1.00 97.94 218 LYS A C 1
ATOM 1749 O O . LYS A 1 218 ? 11.868 6.198 1.714 1.00 97.94 218 LYS A O 1
ATOM 1754 N N . HIS A 1 219 ? 14.043 6.638 1.986 1.00 97.94 219 HIS A N 1
ATOM 1755 C CA . HIS A 1 219 ? 14.483 5.252 1.846 1.00 97.94 219 HIS A CA 1
ATOM 1756 C C . HIS A 1 219 ? 14.138 4.422 3.082 1.00 97.94 219 HIS A C 1
ATOM 1758 O O . HIS A 1 219 ? 14.114 4.930 4.208 1.00 97.94 219 HIS A O 1
ATOM 1764 N N . TYR A 1 220 ? 13.947 3.118 2.884 1.00 95.44 220 TYR A N 1
ATOM 1765 C CA . TYR A 1 220 ? 13.691 2.193 3.984 1.00 95.44 220 TYR A CA 1
ATOM 1766 C C . TYR A 1 220 ? 14.781 2.265 5.063 1.00 95.44 220 TYR A C 1
ATOM 1768 O O . TYR A 1 220 ? 15.972 2.126 4.780 1.00 95.44 220 TYR A O 1
ATOM 1776 N N . ASN A 1 221 ? 14.355 2.455 6.318 1.00 89.88 221 ASN A N 1
ATOM 1777 C CA . ASN A 1 221 ? 15.218 2.484 7.504 1.00 89.88 221 ASN A CA 1
ATOM 1778 C C . ASN A 1 221 ? 16.453 3.404 7.361 1.00 89.88 221 ASN A C 1
ATOM 1780 O O . ASN A 1 221 ? 17.540 3.105 7.860 1.00 89.88 221 ASN A O 1
ATOM 1784 N N . SER A 1 222 ? 16.292 4.520 6.649 1.00 92.25 222 SER A N 1
ATOM 1785 C CA . SER A 1 222 ? 17.347 5.494 6.392 1.00 92.25 222 SER A CA 1
ATOM 1786 C C . SER A 1 222 ? 16.796 6.921 6.444 1.00 92.25 222 SER A C 1
ATOM 1788 O O . SER A 1 222 ? 15.594 7.153 6.328 1.00 92.25 222 SER A O 1
ATOM 1790 N N . ASN A 1 223 ? 17.701 7.887 6.605 1.00 92.94 223 ASN A N 1
ATOM 1791 C CA . ASN A 1 223 ? 17.413 9.313 6.431 1.00 92.94 223 ASN A CA 1
ATOM 1792 C C . ASN A 1 223 ? 17.733 9.799 5.006 1.00 92.94 223 ASN A C 1
ATOM 1794 O O . ASN A 1 223 ? 17.655 10.994 4.732 1.00 92.94 223 ASN A O 1
ATOM 1798 N N . THR A 1 224 ? 18.141 8.896 4.109 1.00 97.75 224 THR A N 1
ATOM 1799 C CA . THR A 1 224 ? 18.326 9.205 2.689 1.00 97.75 224 THR A CA 1
ATOM 1800 C C . THR A 1 224 ? 16.977 9.532 2.060 1.00 97.75 224 THR A C 1
ATOM 1802 O O . THR A 1 224 ? 16.024 8.766 2.200 1.00 97.75 224 THR A O 1
ATOM 1805 N N . ILE A 1 225 ? 16.919 10.655 1.346 1.00 97.75 225 ILE A N 1
ATOM 1806 C CA . ILE A 1 225 ? 15.748 11.113 0.600 1.00 97.75 225 ILE A CA 1
ATOM 1807 C C . ILE A 1 225 ? 16.186 11.304 -0.851 1.00 97.75 225 ILE A C 1
ATOM 1809 O O . ILE A 1 225 ? 17.121 12.061 -1.124 1.00 97.75 225 ILE A O 1
ATOM 1813 N N . THR A 1 226 ? 15.543 10.592 -1.773 1.00 98.12 226 THR A N 1
ATOM 1814 C CA . THR A 1 226 ? 15.712 10.829 -3.212 1.00 98.12 226 THR A CA 1
ATOM 1815 C C . THR A 1 226 ? 14.993 12.122 -3.598 1.00 98.12 226 THR A C 1
ATOM 1817 O O . THR A 1 226 ? 13.987 12.483 -2.998 1.00 98.12 226 THR A O 1
ATOM 1820 N N . ASP A 1 227 ? 15.505 12.842 -4.597 1.00 97.31 227 ASP A N 1
ATOM 1821 C CA . ASP A 1 227 ? 14.874 14.080 -5.051 1.00 97.31 227 ASP A CA 1
ATOM 1822 C C . ASP A 1 227 ? 13.432 13.842 -5.526 1.00 97.31 227 ASP A C 1
ATOM 1824 O O . ASP A 1 227 ? 13.207 13.159 -6.521 1.00 97.31 227 ASP A O 1
ATOM 1828 N N . HIS A 1 228 ? 12.472 14.467 -4.845 1.00 96.06 228 HIS A N 1
ATOM 1829 C CA . HIS A 1 228 ? 11.049 14.463 -5.186 1.00 96.06 228 HIS A CA 1
ATOM 1830 C C . HIS A 1 228 ? 10.728 14.892 -6.629 1.00 96.06 228 HIS A C 1
ATOM 1832 O O . HIS A 1 228 ? 9.663 14.559 -7.131 1.00 96.06 228 HIS A O 1
ATOM 1838 N N . THR A 1 229 ? 11.614 15.611 -7.330 1.00 96.62 229 THR A N 1
ATOM 1839 C CA . THR A 1 229 ? 11.347 16.014 -8.724 1.00 96.62 229 THR A CA 1
ATOM 1840 C C . THR A 1 229 ? 11.552 14.892 -9.746 1.00 96.62 229 THR A C 1
ATOM 1842 O O . THR A 1 229 ? 11.171 15.046 -10.910 1.00 96.62 229 THR A O 1
ATOM 1845 N N . THR A 1 230 ? 12.143 13.759 -9.346 1.00 96.75 230 THR A N 1
ATOM 1846 C CA . THR A 1 230 ? 12.367 12.637 -10.261 1.00 96.75 230 THR A CA 1
ATOM 1847 C C . THR A 1 230 ? 11.095 11.837 -10.510 1.00 96.75 230 THR A C 1
ATOM 1849 O O . THR A 1 230 ? 10.376 11.455 -9.593 1.00 96.75 230 THR A O 1
ATOM 1852 N N . HIS A 1 231 ? 10.855 11.520 -11.779 1.00 96.81 231 HIS A N 1
ATOM 1853 C CA . HIS A 1 231 ? 9.726 10.686 -12.177 1.00 96.81 231 HIS A CA 1
ATOM 1854 C C . HIS A 1 231 ? 10.014 9.184 -12.023 1.00 96.81 231 HIS A C 1
ATOM 1856 O O . HIS A 1 231 ? 9.086 8.393 -11.961 1.00 96.81 231 HIS A O 1
ATOM 1862 N N . HIS A 1 232 ? 11.292 8.792 -11.934 1.00 97.06 232 HIS A N 1
ATOM 1863 C CA . HIS A 1 232 ? 11.727 7.395 -11.787 1.00 97.06 232 HIS A CA 1
ATOM 1864 C C . HIS A 1 232 ? 12.681 7.262 -10.585 1.00 97.06 232 HIS A C 1
ATOM 1866 O O . HIS A 1 232 ? 13.905 7.194 -10.756 1.00 97.06 232 HIS A O 1
ATOM 1872 N N . PRO A 1 233 ? 12.164 7.298 -9.346 1.00 97.75 233 PRO A N 1
ATOM 1873 C CA . PRO A 1 233 ? 12.954 7.208 -8.120 1.00 97.75 233 PRO A CA 1
ATOM 1874 C C . PRO A 1 233 ? 13.375 5.752 -7.843 1.00 97.75 233 PRO A C 1
ATOM 1876 O O . PRO A 1 233 ? 12.944 5.139 -6.865 1.00 97.75 233 PRO A O 1
ATOM 1879 N N . ASN A 1 234 ? 14.213 5.181 -8.715 1.00 97.81 234 ASN A N 1
ATOM 1880 C CA . ASN A 1 234 ? 14.578 3.758 -8.678 1.00 97.81 234 ASN A CA 1
ATOM 1881 C C . ASN A 1 234 ? 15.226 3.352 -7.350 1.00 97.81 234 ASN A C 1
ATOM 1883 O O . ASN A 1 234 ? 14.805 2.372 -6.751 1.00 97.81 234 ASN A O 1
ATOM 1887 N N . GLU A 1 235 ? 16.189 4.131 -6.844 1.00 97.44 235 GLU A N 1
ATOM 1888 C CA . GLU A 1 235 ? 16.873 3.811 -5.581 1.00 97.44 235 GLU A CA 1
ATOM 1889 C C . GLU A 1 235 ? 15.914 3.816 -4.381 1.00 97.44 235 GLU A C 1
ATOM 1891 O O . GLU A 1 235 ? 15.988 2.938 -3.524 1.00 97.44 235 GLU A O 1
ATOM 1896 N N . PHE A 1 236 ? 14.980 4.772 -4.341 1.00 98.06 236 PHE A N 1
ATOM 1897 C CA . PHE A 1 236 ? 13.916 4.798 -3.338 1.00 98.06 236 PHE A CA 1
ATOM 1898 C C . PHE A 1 236 ? 13.018 3.565 -3.470 1.00 98.06 236 PHE A C 1
ATOM 1900 O O . PHE A 1 236 ? 12.796 2.873 -2.477 1.00 98.06 236 PHE A O 1
ATOM 1907 N N . SER A 1 237 ? 12.566 3.250 -4.687 1.00 97.75 237 SER A N 1
ATOM 1908 C CA . SER A 1 237 ? 11.684 2.106 -4.937 1.00 97.75 237 SER A CA 1
ATOM 1909 C C . SER A 1 237 ? 12.342 0.782 -4.543 1.00 97.75 237 SER A C 1
ATOM 1911 O O . SER A 1 237 ? 11.749 -0.027 -3.831 1.00 97.75 237 SER A O 1
ATOM 1913 N N . ASP A 1 238 ? 13.597 0.587 -4.947 1.00 96.62 238 ASP A N 1
ATOM 1914 C CA . ASP A 1 238 ? 14.381 -0.609 -4.645 1.00 96.62 238 ASP A CA 1
ATOM 1915 C C . ASP A 1 238 ? 14.666 -0.741 -3.142 1.00 96.62 238 ASP A C 1
ATOM 1917 O O . ASP A 1 238 ? 14.693 -1.859 -2.626 1.00 96.62 238 ASP A O 1
ATOM 1921 N N . SER A 1 239 ? 14.813 0.374 -2.410 1.00 97.06 239 SER A N 1
ATOM 1922 C CA . SER A 1 239 ? 15.003 0.343 -0.951 1.00 97.06 239 SER A CA 1
ATOM 1923 C C . SER A 1 239 ? 13.822 -0.296 -0.208 1.00 97.06 239 SER A C 1
ATOM 1925 O O . SER A 1 239 ? 14.011 -0.878 0.859 1.00 97.06 239 SER A O 1
ATOM 1927 N N . TRP A 1 240 ? 12.620 -0.237 -0.791 1.00 97.38 240 TRP A N 1
ATOM 1928 C CA . TRP A 1 240 ? 11.386 -0.809 -0.247 1.00 97.38 240 TRP A CA 1
ATOM 1929 C C . TRP A 1 240 ? 11.066 -2.215 -0.779 1.00 97.38 240 TRP A C 1
ATOM 1931 O O . TRP A 1 240 ? 9.986 -2.747 -0.494 1.00 97.38 240 TRP A O 1
ATOM 1941 N N . ASN A 1 241 ? 11.979 -2.834 -1.538 1.00 95.94 241 ASN A N 1
ATOM 1942 C CA . ASN A 1 241 ? 11.834 -4.212 -2.000 1.00 95.94 241 ASN A CA 1
ATOM 1943 C C . ASN A 1 241 ? 12.030 -5.206 -0.833 1.00 95.94 241 ASN A C 1
ATOM 1945 O O . ASN A 1 241 ? 13.054 -5.238 -0.152 1.00 95.94 241 ASN A O 1
ATOM 1949 N N . MET A 1 242 ? 11.032 -6.058 -0.633 1.00 91.62 242 MET A N 1
ATOM 1950 C CA . MET A 1 242 ? 10.913 -7.050 0.430 1.00 91.62 242 MET A CA 1
ATOM 1951 C C . MET A 1 242 ? 11.370 -8.452 0.007 1.00 91.62 242 MET A C 1
ATOM 1953 O O . MET A 1 242 ? 11.380 -9.343 0.856 1.00 91.62 242 MET A O 1
ATOM 1957 N N . GLU A 1 243 ? 11.766 -8.667 -1.255 1.00 77.44 243 GLU A N 1
ATOM 1958 C CA . GLU A 1 243 ? 11.980 -9.978 -1.897 1.00 77.44 243 GLU A CA 1
ATOM 1959 C C . GLU A 1 243 ? 13.041 -10.876 -1.225 1.00 77.44 243 GLU A C 1
ATOM 1961 O O . GLU A 1 243 ? 13.205 -12.038 -1.578 1.00 77.44 243 GLU A O 1
ATOM 1966 N N . LEU A 1 244 ? 13.768 -10.420 -0.209 1.00 71.06 244 LEU A N 1
ATOM 1967 C CA . LEU A 1 244 ? 14.693 -11.267 0.562 1.00 71.06 244 LEU A CA 1
ATOM 1968 C C . LEU A 1 244 ? 14.532 -11.118 2.078 1.00 71.06 244 LEU A C 1
ATOM 1970 O O . LEU A 1 244 ? 15.378 -11.569 2.849 1.00 71.06 244 LEU A O 1
ATOM 1974 N N . THR A 1 245 ? 13.429 -10.520 2.514 1.00 79.00 245 THR A N 1
ATOM 1975 C CA . THR A 1 245 ? 13.134 -10.294 3.928 1.00 79.00 245 THR A CA 1
ATOM 1976 C C . THR A 1 245 ? 12.255 -11.412 4.495 1.00 79.00 245 THR A C 1
ATOM 1978 O O . THR A 1 245 ? 11.449 -12.018 3.788 1.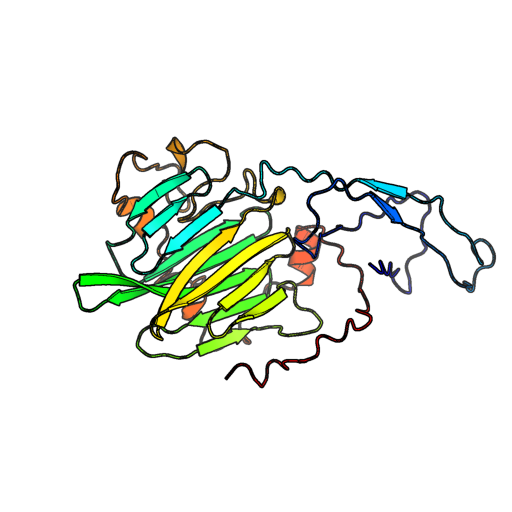00 79.00 245 THR A O 1
ATOM 1981 N N . SER A 1 246 ? 12.354 -11.670 5.804 1.00 75.94 246 SER A N 1
ATOM 1982 C CA . SER A 1 246 ? 11.409 -12.544 6.525 1.00 75.94 246 SER A CA 1
ATOM 1983 C C . SER A 1 246 ? 9.977 -11.989 6.561 1.00 75.94 246 SER A C 1
ATOM 1985 O O . SER A 1 246 ? 9.030 -12.693 6.936 1.00 75.94 246 SER A O 1
ATOM 1987 N N . ASP A 1 247 ? 9.820 -10.722 6.184 1.00 81.00 247 ASP A N 1
ATOM 1988 C CA . ASP A 1 247 ? 8.573 -9.980 6.252 1.00 81.00 247 ASP A CA 1
ATOM 1989 C C . ASP A 1 247 ? 7.797 -9.993 4.925 1.00 81.00 247 ASP A C 1
ATOM 1991 O O . ASP A 1 247 ? 6.639 -9.581 4.917 1.00 81.00 247 ASP A O 1
ATOM 1995 N N . GLU A 1 248 ? 8.344 -10.553 3.834 1.00 88.25 248 GLU A N 1
ATOM 1996 C CA . GLU A 1 248 ? 7.587 -10.758 2.588 1.00 88.25 248 GLU A CA 1
ATOM 1997 C C . GLU A 1 248 ? 6.397 -11.702 2.828 1.00 88.25 248 GLU A C 1
ATOM 1999 O O . GLU A 1 248 ? 6.556 -12.898 3.108 1.00 88.25 248 GLU A O 1
ATOM 2004 N N . ILE A 1 249 ? 5.175 -11.182 2.679 1.00 88.31 249 ILE A N 1
ATOM 2005 C CA . ILE A 1 249 ? 3.956 -11.957 2.937 1.00 88.31 249 ILE A CA 1
ATOM 2006 C C . ILE A 1 249 ? 3.747 -13.004 1.828 1.00 88.31 249 ILE A C 1
ATOM 2008 O O . ILE A 1 249 ? 3.391 -14.148 2.112 1.00 88.31 249 ILE A O 1
ATOM 2012 N N . PHE A 1 250 ? 4.040 -12.662 0.570 1.00 87.50 250 PHE A N 1
ATOM 2013 C CA . PHE A 1 250 ? 3.794 -13.515 -0.603 1.00 87.50 250 PHE A CA 1
ATOM 2014 C C . PHE A 1 250 ? 4.594 -14.828 -0.637 1.00 87.50 250 PHE A C 1
ATOM 2016 O O . PHE A 1 250 ? 4.233 -15.737 -1.386 1.00 87.50 250 PHE A O 1
ATOM 2023 N N . ARG A 1 251 ? 5.668 -14.964 0.154 1.00 81.12 251 ARG A N 1
ATOM 2024 C CA . ARG A 1 251 ? 6.456 -16.211 0.254 1.00 81.12 251 ARG A CA 1
ATOM 2025 C C . ARG A 1 251 ? 5.941 -17.191 1.299 1.00 81.12 251 ARG A C 1
ATOM 2027 O O . ARG A 1 251 ? 6.343 -18.359 1.291 1.00 81.12 251 ARG A O 1
ATOM 2034 N N . LYS A 1 252 ? 5.049 -16.760 2.191 1.00 68.31 252 LYS A N 1
ATOM 2035 C CA . LYS A 1 252 ? 4.540 -17.585 3.291 1.00 68.31 252 LYS A CA 1
ATOM 2036 C C . LYS A 1 252 ? 3.507 -18.578 2.754 1.00 68.31 252 LYS A C 1
ATOM 2038 O O . LYS A 1 252 ? 2.306 -18.367 2.853 1.00 68.31 252 LYS A O 1
ATOM 2043 N N . LYS A 1 253 ? 4.004 -19.705 2.217 1.00 52.88 253 LYS A N 1
ATOM 2044 C CA . LYS A 1 253 ? 3.224 -20.836 1.653 1.00 52.88 253 LYS A CA 1
ATOM 2045 C C . LYS A 1 253 ? 2.134 -21.381 2.586 1.00 52.88 253 LYS A C 1
ATOM 2047 O O . LYS A 1 253 ? 1.239 -22.074 2.127 1.00 52.88 253 LYS A O 1
ATOM 2052 N N . ASN A 1 254 ? 2.243 -21.110 3.886 1.00 53.06 254 ASN A N 1
ATOM 2053 C CA . ASN A 1 254 ? 1.213 -21.353 4.885 1.00 53.06 254 ASN A CA 1
ATOM 2054 C C . ASN A 1 254 ? 1.170 -20.156 5.840 1.00 53.06 254 ASN A C 1
ATOM 2056 O O . ASN A 1 254 ? 1.796 -20.197 6.903 1.00 53.06 254 ASN A O 1
ATOM 2060 N N . LEU A 1 255 ? 0.414 -19.110 5.492 1.00 56.12 255 LEU A N 1
ATOM 2061 C CA . LEU A 1 255 ? 0.164 -17.962 6.380 1.00 56.12 255 LEU A CA 1
ATOM 2062 C C . LEU A 1 255 ? -0.324 -18.404 7.781 1.00 56.12 255 LEU A C 1
ATOM 2064 O O . LEU A 1 255 ? -0.056 -17.742 8.779 1.00 56.12 255 LEU A O 1
ATOM 2068 N N . PHE A 1 256 ? -0.940 -19.589 7.868 1.00 50.09 256 PHE A N 1
ATOM 2069 C CA . PHE A 1 256 ? -1.446 -20.224 9.087 1.00 50.09 256 PHE A CA 1
ATOM 2070 C C . PHE A 1 256 ? -0.394 -20.784 10.065 1.00 50.09 256 PHE A C 1
ATOM 2072 O O . PHE A 1 256 ? -0.770 -21.127 11.186 1.00 50.09 256 PHE A O 1
ATOM 2079 N N . ARG A 1 257 ? 0.892 -20.927 9.697 1.00 43.94 257 ARG A N 1
ATOM 2080 C CA . ARG A 1 257 ? 1.886 -21.614 10.560 1.00 43.94 257 ARG A CA 1
ATOM 2081 C C . ARG A 1 257 ? 2.877 -20.713 11.304 1.00 43.94 257 ARG A C 1
ATOM 2083 O O . ARG A 1 257 ? 3.483 -21.197 12.253 1.00 43.94 257 ARG A O 1
ATOM 2090 N N . GLU A 1 258 ? 3.021 -19.434 10.949 1.00 42.19 258 GLU A N 1
ATOM 2091 C CA . GLU A 1 258 ? 4.132 -18.601 11.465 1.00 42.19 258 GLU A CA 1
ATOM 2092 C C . GLU A 1 258 ? 3.736 -17.206 11.987 1.00 42.19 258 GLU A C 1
ATOM 2094 O O . GLU A 1 258 ? 4.586 -16.334 12.159 1.00 42.19 258 GLU A O 1
ATOM 2099 N N . ALA A 1 259 ? 2.466 -16.967 12.320 1.00 46.44 259 ALA A N 1
ATOM 2100 C CA . ALA A 1 259 ? 2.052 -15.706 12.943 1.00 46.44 259 ALA A CA 1
ATOM 2101 C C . ALA A 1 259 ? 2.299 -15.701 14.470 1.00 46.44 259 ALA A C 1
ATOM 2103 O O . ALA A 1 259 ? 1.359 -15.730 15.263 1.00 46.44 259 ALA A O 1
ATOM 2104 N N . ASN A 1 260 ? 3.561 -15.637 14.911 1.00 44.19 260 ASN A N 1
ATOM 2105 C CA . ASN A 1 260 ? 3.905 -15.427 16.328 1.00 44.19 260 ASN A CA 1
ATOM 2106 C C . ASN A 1 260 ? 4.031 -13.930 16.682 1.00 44.19 260 ASN A C 1
ATOM 2108 O O . ASN A 1 260 ? 5.083 -13.437 17.078 1.00 44.19 260 ASN A O 1
ATOM 2112 N N . ARG A 1 261 ? 2.903 -13.217 16.596 1.00 52.41 261 ARG A N 1
ATOM 2113 C CA . ARG A 1 261 ? 2.554 -12.066 17.451 1.00 52.41 261 ARG A CA 1
ATOM 2114 C C . ARG A 1 261 ? 1.091 -12.260 17.842 1.00 52.41 261 ARG A C 1
ATOM 2116 O O . ARG A 1 261 ? 0.222 -12.342 16.977 1.00 52.41 261 ARG A O 1
ATOM 2123 N N . THR A 1 262 ? 0.791 -12.413 19.130 1.00 56.97 262 THR A N 1
ATOM 2124 C CA . THR A 1 262 ? -0.592 -12.653 19.565 1.00 56.97 262 THR A CA 1
ATOM 2125 C C . THR A 1 262 ? -1.460 -11.430 19.253 1.00 56.97 262 THR A C 1
ATOM 2127 O O . THR A 1 262 ? -1.076 -10.298 19.527 1.00 56.97 262 THR A O 1
ATOM 2130 N N . LEU A 1 263 ? -2.663 -11.642 18.705 1.00 61.03 263 LEU A N 1
ATOM 2131 C CA . LEU A 1 263 ? -3.651 -10.576 18.470 1.00 61.03 263 LEU A CA 1
ATOM 2132 C C . LEU A 1 263 ? -3.903 -9.734 19.725 1.00 61.03 263 LEU A C 1
ATOM 2134 O O . LEU A 1 263 ? -4.073 -8.527 19.637 1.00 61.03 263 LEU A O 1
ATOM 2138 N N . GLU A 1 264 ? -3.883 -10.372 20.892 1.00 60.03 264 GLU A N 1
ATOM 2139 C CA . GLU A 1 264 ? -4.007 -9.689 22.177 1.00 60.03 264 GLU A CA 1
ATOM 2140 C C . GLU A 1 264 ? -2.817 -8.766 22.469 1.00 60.03 264 GLU A C 1
ATOM 2142 O O . GLU A 1 264 ? -3.027 -7.669 22.975 1.00 60.03 264 GLU A O 1
ATOM 2147 N N . TYR A 1 265 ? -1.588 -9.130 22.084 1.00 56.09 265 TYR A N 1
ATOM 2148 C CA . TYR A 1 265 ? -0.434 -8.230 22.177 1.00 56.09 265 TYR A CA 1
ATOM 2149 C C . TYR A 1 265 ? -0.599 -7.013 21.260 1.00 56.09 265 TYR A C 1
ATOM 2151 O O . TYR A 1 265 ? -0.411 -5.887 21.712 1.00 56.09 265 TYR A O 1
ATOM 2159 N N . TRP A 1 266 ? -1.013 -7.220 20.005 1.00 63.00 266 TRP A N 1
ATOM 2160 C CA . TRP A 1 266 ? -1.251 -6.123 19.059 1.00 63.00 266 TRP A CA 1
ATOM 2161 C C . TRP A 1 266 ? -2.375 -5.190 19.545 1.00 63.00 266 TRP A C 1
ATOM 2163 O O . TRP A 1 266 ? -2.190 -3.977 19.606 1.00 63.00 266 TRP A O 1
ATOM 2173 N N . LYS A 1 267 ? -3.503 -5.748 20.009 1.00 62.84 267 LYS A N 1
ATOM 2174 C CA . LYS A 1 267 ? -4.606 -4.980 20.615 1.00 62.84 267 LYS A CA 1
ATOM 2175 C C . LYS A 1 267 ? -4.162 -4.198 21.849 1.00 62.84 267 LYS A C 1
ATOM 2177 O O . LYS A 1 267 ? -4.524 -3.034 21.985 1.00 62.84 267 LYS A O 1
ATOM 2182 N N . THR A 1 268 ? -3.379 -4.825 22.731 1.00 60.06 268 THR A N 1
ATOM 2183 C CA . THR A 1 268 ? -2.875 -4.198 23.963 1.00 60.06 268 THR A CA 1
ATOM 2184 C C . THR A 1 268 ? -1.918 -3.055 23.638 1.00 60.06 268 THR A C 1
ATOM 2186 O O . THR A 1 268 ? -2.079 -1.961 24.174 1.00 60.06 268 THR A O 1
ATOM 2189 N N . ARG A 1 269 ? -0.964 -3.281 22.724 1.00 63.66 269 ARG A N 1
ATOM 2190 C CA . ARG A 1 269 ? -0.013 -2.262 22.255 1.00 63.66 269 ARG A CA 1
ATOM 2191 C C . ARG A 1 269 ? -0.738 -1.054 21.666 1.00 63.66 269 ARG A C 1
ATOM 2193 O O . ARG A 1 269 ? -0.395 0.075 21.993 1.00 63.66 269 ARG A O 1
ATOM 2200 N N . ASN A 1 270 ? -1.761 -1.302 20.855 1.00 61.09 270 ASN A N 1
ATOM 2201 C CA . ASN A 1 270 ? -2.497 -0.259 20.144 1.00 61.09 270 ASN A CA 1
ATOM 2202 C C . ASN A 1 270 ? -3.694 0.300 20.929 1.00 61.09 270 ASN A C 1
ATOM 2204 O O . ASN A 1 270 ? -4.485 1.056 20.367 1.00 61.09 270 ASN A O 1
ATOM 2208 N N . GLN A 1 271 ? -3.857 -0.087 22.203 1.00 58.34 271 GLN A N 1
ATOM 2209 C CA . GLN A 1 271 ? -4.986 0.289 23.070 1.00 58.34 271 GLN A CA 1
ATOM 2210 C C . GLN A 1 271 ? -6.367 0.078 22.413 1.00 58.34 271 GLN A C 1
ATOM 2212 O O . GLN A 1 271 ? -7.346 0.760 22.727 1.00 58.34 271 GLN A O 1
ATOM 2217 N N . MET A 1 272 ? -6.469 -0.883 21.492 1.00 51.97 272 MET A N 1
ATOM 2218 C CA . MET A 1 272 ? -7.699 -1.171 20.763 1.00 51.97 272 MET A CA 1
ATOM 2219 C C . MET A 1 272 ? -8.609 -2.066 21.598 1.00 51.97 272 MET A C 1
ATOM 2221 O O . MET A 1 272 ? -8.586 -3.294 21.497 1.00 51.97 272 MET A O 1
ATOM 2225 N N . TYR A 1 273 ? -9.459 -1.435 22.403 1.00 42.56 273 TYR A N 1
ATOM 2226 C CA . TYR A 1 273 ? -10.593 -2.095 23.038 1.00 42.56 273 TYR A CA 1
ATOM 2227 C C . TYR A 1 273 ? -11.721 -2.284 22.022 1.00 42.56 273 TYR A C 1
ATOM 2229 O O . TYR A 1 273 ? -12.707 -1.550 22.010 1.00 42.56 273 TYR A O 1
ATOM 2237 N N . LEU A 1 274 ? -11.611 -3.307 21.173 1.00 40.69 274 LEU A N 1
ATOM 2238 C CA . LEU A 1 274 ? -12.806 -3.849 20.536 1.00 40.69 274 LEU A CA 1
ATOM 2239 C C . LEU A 1 274 ? -13.587 -4.593 21.621 1.00 40.69 274 LEU A C 1
ATOM 2241 O O . LEU A 1 274 ? -13.286 -5.742 21.954 1.00 40.69 274 LEU A O 1
ATOM 2245 N N . SER A 1 275 ? -14.580 -3.920 22.212 1.00 35.91 275 SER A N 1
ATOM 2246 C CA . SER A 1 275 ? -15.624 -4.631 22.948 1.00 35.91 275 SER A CA 1
ATOM 2247 C C . SER A 1 275 ? -16.170 -5.717 22.021 1.00 35.91 275 SER A C 1
ATOM 2249 O O . SER A 1 275 ? -16.297 -5.486 20.817 1.00 35.91 275 SER A O 1
ATOM 2251 N N . LYS A 1 276 ? -16.419 -6.920 22.552 1.00 36.84 276 LYS A N 1
ATOM 2252 C CA . LYS A 1 276 ? -17.091 -8.000 21.820 1.00 36.84 276 LYS A CA 1
ATOM 2253 C C . LYS A 1 276 ? -18.454 -7.485 21.357 1.00 36.84 276 LYS A C 1
ATOM 2255 O O . LYS A 1 276 ? -19.454 -7.676 22.044 1.00 36.84 276 LYS A O 1
ATOM 2260 N N . LEU A 1 277 ? -18.491 -6.831 20.203 1.00 34.31 277 LEU A N 1
ATOM 2261 C CA . LEU A 1 277 ? -19.704 -6.586 19.458 1.00 34.31 277 LEU A CA 1
ATOM 2262 C C . LEU A 1 277 ? -20.171 -7.970 19.034 1.00 34.31 277 LEU A C 1
ATOM 2264 O O . LEU A 1 277 ? -19.679 -8.557 18.074 1.00 34.31 277 LEU A O 1
ATOM 2268 N N . GLN A 1 278 ? -21.083 -8.521 19.825 1.00 32.12 278 GLN A N 1
ATOM 2269 C CA . GLN A 1 278 ? -21.977 -9.572 19.387 1.00 32.12 278 GLN A CA 1
ATOM 2270 C C . GLN A 1 278 ? -22.746 -8.964 18.209 1.00 32.12 278 GLN A C 1
ATOM 2272 O O . GLN A 1 278 ? -23.714 -8.232 18.405 1.00 32.12 278 GLN A O 1
ATOM 2277 N N . ARG A 1 279 ? -22.226 -9.139 16.989 1.00 39.25 279 ARG A N 1
ATOM 2278 C CA . ARG A 1 279 ? -22.796 -8.556 15.775 1.00 39.25 279 ARG A CA 1
ATOM 2279 C C . ARG A 1 279 ? -24.198 -9.137 15.611 1.00 39.25 279 ARG A C 1
ATOM 2281 O O . ARG A 1 279 ? -24.362 -10.295 15.250 1.00 39.25 279 ARG A O 1
ATOM 2288 N N . HIS A 1 280 ? -25.217 -8.350 15.952 1.00 26.50 280 HIS A N 1
ATOM 2289 C CA . HIS A 1 280 ? -26.582 -8.656 15.554 1.00 26.50 280 HIS A CA 1
ATOM 2290 C C . HIS A 1 280 ? -26.655 -8.425 14.048 1.00 26.50 280 HIS A C 1
ATOM 2292 O O . HIS A 1 280 ? -26.582 -7.290 13.582 1.00 26.50 280 HIS A O 1
ATOM 2298 N N . TRP A 1 281 ? -26.713 -9.544 13.336 1.00 25.67 281 TRP A N 1
ATOM 2299 C CA . TRP A 1 281 ? -27.040 -9.744 11.934 1.00 25.67 281 TRP A CA 1
ATOM 2300 C C . TRP A 1 281 ? -27.797 -8.569 11.300 1.00 25.67 281 TRP A C 1
ATOM 2302 O O . TRP A 1 281 ? -29.015 -8.447 11.424 1.00 25.67 281 TRP A O 1
ATOM 2312 N N . ILE A 1 282 ? -27.071 -7.720 10.573 1.00 24.77 282 ILE A N 1
ATOM 2313 C CA . ILE A 1 282 ? -27.636 -7.107 9.376 1.00 24.77 282 ILE A CA 1
ATOM 2314 C C . ILE A 1 282 ? -27.451 -8.185 8.316 1.00 24.77 282 ILE A C 1
ATOM 2316 O O . ILE A 1 282 ? -26.326 -8.449 7.898 1.00 24.77 282 ILE A O 1
ATOM 2320 N N . ASN A 1 283 ? -28.539 -8.874 7.974 1.00 23.09 283 ASN A N 1
ATOM 2321 C CA . ASN A 1 283 ? -28.560 -9.842 6.884 1.00 23.09 283 ASN A CA 1
ATOM 2322 C C . ASN A 1 283 ? -28.165 -9.121 5.590 1.00 23.09 283 ASN A C 1
ATOM 2324 O O . ASN A 1 283 ? -29.013 -8.528 4.922 1.00 23.09 283 ASN A O 1
ATOM 2328 N N . TYR A 1 284 ? -26.884 -9.169 5.232 1.00 27.89 284 TYR A N 1
ATOM 2329 C CA . TYR A 1 284 ? -26.495 -9.048 3.839 1.00 27.89 284 TYR A CA 1
ATOM 2330 C C . TYR A 1 284 ? -27.065 -10.284 3.128 1.00 27.89 284 TYR A C 1
ATOM 2332 O O . TYR A 1 284 ? -26.830 -11.394 3.605 1.00 27.89 284 TYR A O 1
ATOM 2340 N N . PRO A 1 285 ? -27.825 -10.142 2.026 1.00 25.81 285 PRO A N 1
ATOM 2341 C CA . PRO A 1 285 ? -28.487 -11.270 1.363 1.00 25.81 285 PRO A CA 1
ATOM 2342 C C . PRO A 1 285 ? -27.551 -12.379 0.861 1.00 25.81 285 PRO A C 1
ATOM 2344 O O . PRO A 1 285 ? -28.039 -13.411 0.421 1.00 25.81 285 PRO A O 1
ATOM 2347 N N . ASN A 1 286 ? -26.233 -12.194 0.944 1.00 30.67 286 ASN A N 1
ATOM 2348 C CA . ASN A 1 286 ? -25.233 -13.176 0.566 1.00 30.67 286 ASN A CA 1
ATOM 2349 C C . ASN A 1 286 ? -24.197 -13.294 1.692 1.00 30.67 286 ASN A C 1
ATOM 2351 O O . ASN A 1 286 ? -23.188 -12.590 1.697 1.00 30.67 286 ASN A O 1
ATOM 2355 N N . GLU A 1 287 ? -24.430 -14.188 2.653 1.00 30.75 287 GLU A N 1
ATOM 2356 C CA . GLU A 1 287 ? -23.355 -14.725 3.493 1.00 30.75 287 GLU A CA 1
ATOM 2357 C C . GLU A 1 287 ? -22.374 -15.483 2.589 1.00 30.75 287 GLU A C 1
ATOM 2359 O O . GLU A 1 287 ? -22.486 -16.692 2.372 1.00 30.75 287 GLU A O 1
ATOM 2364 N N . VAL A 1 288 ? -21.401 -14.771 2.022 1.00 35.22 288 VAL A N 1
ATOM 2365 C CA . VAL A 1 288 ? -20.284 -15.410 1.332 1.00 35.22 288 VAL A CA 1
ATOM 2366 C C . VAL A 1 288 ? -19.341 -15.926 2.409 1.00 35.22 288 VAL A C 1
ATOM 2368 O O . VAL A 1 288 ? -18.377 -15.276 2.813 1.00 35.22 288 VAL A O 1
ATOM 2371 N N . SER A 1 289 ? -19.656 -17.123 2.907 1.00 34.75 289 SER A N 1
ATOM 2372 C CA . SER A 1 289 ? -18.700 -17.968 3.610 1.00 34.75 289 SER A CA 1
ATOM 2373 C C . SER A 1 289 ? -17.367 -17.918 2.864 1.00 34.75 289 SER A C 1
ATOM 2375 O O . SER A 1 289 ? -17.334 -18.058 1.643 1.00 34.75 289 SER A O 1
ATOM 2377 N N . CYS A 1 290 ? -16.268 -17.781 3.600 1.00 47.28 290 CYS A N 1
ATOM 2378 C CA . CYS A 1 290 ? -14.878 -17.835 3.124 1.00 47.28 290 CYS A CA 1
ATOM 2379 C C . CYS A 1 290 ? -14.587 -19.012 2.171 1.00 47.28 290 CYS A C 1
ATOM 2381 O O . CYS A 1 290 ? -13.588 -19.022 1.466 1.00 47.28 290 CYS A O 1
ATOM 2383 N N . LYS A 1 291 ? -15.474 -20.014 2.143 1.00 38.91 291 LYS A N 1
ATOM 2384 C CA . LYS A 1 291 ? -15.441 -21.174 1.254 1.00 38.91 291 LYS A CA 1
ATOM 2385 C C . LYS A 1 291 ? -15.862 -20.907 -0.198 1.00 38.91 291 LYS A C 1
ATOM 2387 O O . LYS A 1 291 ? -15.601 -21.771 -1.023 1.00 38.91 291 LYS A O 1
ATOM 2392 N N . ASN A 1 292 ? -16.473 -19.763 -0.512 1.00 38.88 292 ASN A N 1
ATOM 2393 C CA . ASN A 1 292 ? -17.017 -19.464 -1.847 1.00 38.88 292 ASN A CA 1
ATOM 2394 C C . ASN A 1 292 ? -16.278 -18.323 -2.576 1.00 38.88 292 ASN A C 1
ATOM 2396 O O . ASN A 1 292 ? -16.845 -17.699 -3.464 1.00 38.88 292 ASN A O 1
ATOM 2400 N N . TRP A 1 293 ? -15.036 -18.023 -2.184 1.00 46.19 293 TRP A N 1
ATOM 2401 C CA . TRP A 1 293 ? -14.203 -16.985 -2.815 1.00 46.19 293 TRP A CA 1
ATOM 2402 C C . TRP A 1 293 ? -13.337 -17.532 -3.971 1.00 46.19 293 TRP A C 1
ATOM 2404 O O . TRP A 1 293 ? -12.533 -16.788 -4.529 1.00 46.19 293 TRP A O 1
ATOM 2414 N N . LEU A 1 294 ? -13.496 -18.825 -4.296 1.00 34.62 294 LEU A N 1
ATOM 2415 C CA . LEU A 1 294 ? -12.836 -19.548 -5.390 1.00 34.62 294 LEU A CA 1
ATOM 2416 C C . LEU A 1 294 ? -13.745 -19.653 -6.616 1.00 34.62 294 LEU A C 1
ATOM 2418 O O . LEU A 1 294 ? -14.925 -20.028 -6.423 1.00 34.62 294 LEU A O 1
#

Foldseek 3Di:
DDDDFDDPPPDPDDPVDDDDADDADPDPPDPDFDWDFDWDFDDDDPDDPRHGPIDHTDTDTPPPPVVQQPQKWKAFFLGFTAASLGFTAGPWDDFFKFFAKAQQQLGKTKIWGWDDPPVPGIFTFKIWIDGQLWIWIAHCPPNDGDTDIQDDDPPDQWDWDADDVQWIWIAGNQGWIWIWHADPRGGIMIMIRDDPSQAQRMATCNAHRPNDLQQRLPAPPDNDRDGSVDRYSNRSRVSRGCRPPPPRPVPCPCSNPDSPDDPVNSCVSNVHPPRPPPPDDPDPVDPPDPVNPD

Secondary structure (DSSP, 8-state):
-----PPPTT----TTPPPP-------S---S-PEEEE--B----SSGGGTT-BPPPEEEE----HHHHT-EEEEETTTEEE-TTS-EEE--S--SEEEEEEETTTTEEEEEEEEEETTTEEEEEEEEEEETTEEEEEE-GGG--EEEETT-STT-SSEEEEEETTEEEEE-TTS-EEEEEEETTTEEEEEEEPPGGGTT-EESTT--SSS-TTSTTBPTTSS-B--TT-S--HHHHHHTB-TTSTT-GGG-TTTTS---S-HHHHHHHTT-------------S----GGG--

Organism: Dreissena polymorpha (NCBI:txid45954)